Protein AF-A0A3D2RIF0-F1 (afdb_monomer_lite)

Sequence (268 aa):
MIFGVGLLAALGLLPTQASAQQAIQGFSIASPFNSENRTRRLLNTFALDALLTYDYEESDSSAAVWKTSAIPDLRDKRYLIKKDSLGGYRTLELAYTVTSGGAYQIYVHGRAINGPTITANPDLTSFKSRSEYTANQEKNSSATPDLDYQIYRLSYLQADRALALLKTIGYTTVEYSMSAGETANDRIYSTFMSGQWKLPVVIKLIDATKSSLMDPPPTGGFQQARQATDLGGTFLHQQTSGEPQQRLMIAYDRNAPEPMQDLLNLLR

pLDDT: mean 78.64, std 19.58, range [32.91, 97.19]

Radius of gyration: 34.36 Å; chains: 1; bounding box: 98×74×98 Å

Foldseek 3Di:
DDDDDDDDDDPDPDPPPPPPPPQDQKDKDWALDLFPLVVVVLLVVLVCCCCPVVVKDWDDPPPDPDPCVPPDQWADWTWIWDQDPLRKIKIKIWTWGQDPVSTIMIMIGMWIGDPPDIHRDPCRVVSVVVSNVSSVCVNPDPDDFPKDKDKDWQDPDAPVNVQVVCLVVPAKEKDWDWDDDPDPPDIDTDIDIHDDPDPFYKYWDDFDDPPDPPPPDDDDDDDDDDDDDPDDDDPPPVVPPDPGGGMIMTMGGPSGCVVVVVVVVVSD

Structure (mmCIF, N/CA/C/O backbone):
data_AF-A0A3D2RIF0-F1
#
_entry.id   AF-A0A3D2RIF0-F1
#
loop_
_atom_site.group_PDB
_atom_site.id
_atom_site.type_symbol
_atom_site.label_atom_id
_atom_site.label_alt_id
_atom_site.label_comp_id
_atom_site.label_asym_id
_atom_site.label_entity_id
_atom_site.label_seq_id
_atom_site.pdbx_PDB_ins_code
_atom_site.Cartn_x
_atom_site.Cartn_y
_atom_site.Cartn_z
_atom_site.occupancy
_atom_site.B_iso_or_equiv
_atom_site.auth_seq_id
_atom_site.auth_comp_id
_atom_site.auth_asym_id
_atom_site.auth_atom_id
_atom_site.pdbx_PDB_model_num
ATOM 1 N N . MET A 1 1 ? 47.838 54.726 -45.729 1.00 39.69 1 MET A N 1
ATOM 2 C CA . MET A 1 1 ? 48.168 53.290 -45.823 1.00 39.69 1 MET A CA 1
ATOM 3 C C . MET A 1 1 ? 47.954 52.669 -44.454 1.00 39.69 1 MET A C 1
ATOM 5 O O . MET A 1 1 ? 48.653 53.054 -43.536 1.00 39.69 1 MET A O 1
ATOM 9 N N . ILE A 1 2 ? 46.939 51.806 -44.370 1.00 38.50 2 ILE A N 1
ATOM 10 C CA . ILE A 1 2 ? 46.824 50.555 -43.592 1.00 38.50 2 ILE A CA 1
ATOM 11 C C . ILE A 1 2 ? 47.083 50.583 -42.063 1.00 38.50 2 ILE A C 1
ATOM 13 O O . ILE A 1 2 ? 48.133 50.971 -41.572 1.00 38.50 2 ILE A O 1
ATOM 17 N N . PHE A 1 3 ? 46.050 50.101 -41.361 1.00 35.56 3 PHE A N 1
ATOM 18 C CA . PHE A 1 3 ? 45.811 49.911 -39.924 1.00 35.56 3 PHE A CA 1
ATOM 19 C C . PHE A 1 3 ? 46.803 48.992 -39.183 1.00 35.56 3 PHE A C 1
ATOM 21 O O . PHE A 1 3 ? 47.394 48.102 -39.787 1.00 35.56 3 PHE A O 1
ATOM 28 N N . GLY A 1 4 ? 46.841 49.099 -37.845 1.00 32.91 4 GLY A N 1
ATOM 29 C CA . GLY A 1 4 ? 47.405 48.054 -36.979 1.00 32.91 4 GLY A CA 1
ATOM 30 C C . GLY A 1 4 ? 47.256 48.304 -35.475 1.00 32.91 4 GLY A C 1
ATOM 31 O O . GLY A 1 4 ? 48.236 48.587 -34.798 1.00 32.91 4 GLY A O 1
ATOM 32 N N . VAL A 1 5 ? 46.028 48.208 -34.957 1.00 40.00 5 VAL A N 1
ATOM 33 C CA . VAL A 1 5 ? 45.698 48.202 -33.519 1.00 40.00 5 VAL A CA 1
ATOM 34 C C . VAL A 1 5 ? 46.171 46.880 -32.904 1.00 40.00 5 VAL A C 1
ATOM 36 O O . VAL A 1 5 ? 45.704 45.815 -33.300 1.00 40.00 5 VAL A O 1
ATOM 39 N N . GLY A 1 6 ? 47.083 46.938 -31.933 1.00 36.69 6 GLY A N 1
ATOM 40 C CA . GLY A 1 6 ? 47.472 45.786 -31.120 1.00 36.69 6 GLY A CA 1
ATOM 41 C C . GLY A 1 6 ? 46.476 45.571 -29.984 1.00 36.69 6 GLY A C 1
ATOM 42 O O . GLY A 1 6 ? 46.551 46.251 -28.965 1.00 36.69 6 GLY A O 1
ATOM 43 N N . LEU A 1 7 ? 45.547 44.630 -30.157 1.00 39.44 7 LEU A N 1
ATOM 44 C CA . LEU A 1 7 ? 44.684 44.133 -29.086 1.00 39.44 7 LEU A CA 1
ATOM 45 C C . LEU A 1 7 ? 45.155 42.722 -28.707 1.00 39.44 7 LEU A C 1
ATOM 47 O O . LEU A 1 7 ? 45.017 41.784 -29.492 1.00 39.44 7 LEU A O 1
ATOM 51 N N . LEU A 1 8 ? 45.730 42.576 -27.509 1.00 37.75 8 LEU A N 1
ATOM 52 C CA . LEU A 1 8 ? 45.972 41.272 -26.891 1.00 37.75 8 LEU A CA 1
ATOM 53 C C . LEU A 1 8 ? 44.620 40.588 -26.635 1.00 37.75 8 LEU A C 1
ATOM 55 O O . LEU A 1 8 ? 43.865 41.009 -25.761 1.00 37.75 8 LEU A O 1
ATOM 59 N N . ALA A 1 9 ? 44.327 39.519 -27.372 1.00 39.94 9 ALA A N 1
ATOM 60 C CA . ALA A 1 9 ? 43.237 38.610 -27.046 1.00 39.94 9 ALA A CA 1
ATOM 61 C C . ALA A 1 9 ? 43.725 37.602 -25.994 1.00 39.94 9 ALA A C 1
ATOM 63 O O . ALA A 1 9 ? 44.509 36.700 -26.288 1.00 39.94 9 ALA A O 1
ATOM 64 N N . ALA A 1 10 ? 43.266 37.768 -24.753 1.00 40.66 10 ALA A N 1
ATOM 65 C CA . ALA A 1 10 ? 43.375 36.746 -23.722 1.00 40.66 10 ALA A CA 1
ATOM 66 C C . ALA A 1 10 ? 42.466 35.563 -24.092 1.00 40.66 10 ALA A C 1
ATOM 68 O O . ALA A 1 10 ? 41.239 35.674 -24.088 1.00 40.66 10 ALA A O 1
ATOM 69 N N . LEU A 1 11 ? 43.082 34.429 -24.426 1.00 38.19 11 LEU A N 1
ATOM 70 C CA . LEU A 1 11 ? 42.414 33.148 -24.629 1.00 38.19 11 LEU A CA 1
ATOM 71 C C . LEU A 1 11 ? 41.954 32.612 -23.261 1.00 38.19 11 LEU A C 1
ATOM 73 O O . LEU A 1 11 ? 42.680 31.902 -22.568 1.00 38.19 11 LEU A O 1
ATOM 77 N N . GLY A 1 12 ? 40.749 32.989 -22.840 1.00 37.12 12 GLY A N 1
ATOM 78 C CA . GLY A 1 12 ? 40.077 32.348 -21.716 1.00 37.12 12 GLY A CA 1
ATOM 79 C C . GLY A 1 12 ? 39.571 30.971 -22.137 1.00 37.12 12 GLY A C 1
ATOM 80 O O . GLY A 1 12 ? 38.504 30.868 -22.737 1.00 37.12 12 GLY A O 1
ATOM 81 N N . LEU A 1 13 ? 40.318 29.908 -21.823 1.00 42.38 13 LEU A N 1
ATOM 82 C CA . LEU A 1 13 ? 39.745 28.564 -21.754 1.00 42.38 13 LEU A CA 1
ATOM 83 C C . LEU A 1 13 ? 38.724 28.549 -20.609 1.00 42.38 13 LEU A C 1
ATOM 85 O O . LEU A 1 13 ? 39.091 28.489 -19.438 1.00 42.38 13 LEU A O 1
ATOM 89 N N . LEU A 1 14 ? 37.439 28.597 -20.949 1.00 41.31 14 LEU A N 1
ATOM 90 C CA . LEU A 1 14 ? 36.371 28.181 -20.047 1.00 41.31 14 LEU A CA 1
ATOM 91 C C . LEU A 1 14 ? 36.400 26.648 -19.966 1.00 41.31 14 LEU A C 1
ATOM 93 O O . LEU A 1 14 ? 36.204 25.994 -20.993 1.00 41.31 14 LEU A O 1
ATOM 97 N N . PRO A 1 15 ? 36.609 26.035 -18.790 1.00 41.47 15 PRO A N 1
ATOM 98 C CA . PRO A 1 15 ? 36.312 24.626 -18.637 1.00 41.47 15 PRO A CA 1
ATOM 99 C C . PRO A 1 15 ? 34.788 24.479 -18.608 1.00 41.47 15 PRO A C 1
ATOM 101 O O . PRO A 1 15 ? 34.141 24.758 -17.601 1.00 41.47 15 PRO A O 1
ATOM 104 N N . THR A 1 16 ? 34.189 24.019 -19.708 1.00 40.97 16 THR A N 1
ATOM 105 C CA . THR A 1 16 ? 32.853 23.415 -19.668 1.00 40.97 16 THR A CA 1
ATOM 106 C C . THR A 1 16 ? 32.959 22.094 -18.916 1.00 40.97 16 THR A C 1
ATOM 108 O O . THR A 1 16 ? 33.038 21.022 -19.512 1.00 40.97 16 THR A O 1
ATOM 111 N N . GLN A 1 17 ? 32.980 22.159 -17.585 1.00 41.56 17 GLN A N 1
ATOM 112 C CA . GLN A 1 17 ? 32.623 21.022 -16.749 1.00 41.56 17 GLN A CA 1
ATOM 113 C C . GLN A 1 17 ? 31.105 20.861 -16.825 1.00 41.56 17 GLN A C 1
ATOM 115 O O . GLN A 1 17 ? 30.368 21.222 -15.913 1.00 41.56 17 GLN A O 1
ATOM 120 N N . ALA A 1 18 ? 30.626 20.322 -17.947 1.00 37.44 18 ALA A N 1
ATOM 121 C CA . ALA A 1 18 ? 29.384 19.577 -17.911 1.00 37.44 18 ALA A CA 1
ATOM 122 C C . ALA A 1 18 ? 29.674 18.367 -17.019 1.00 37.44 18 ALA A C 1
ATOM 124 O O . ALA A 1 18 ? 30.379 17.443 -17.427 1.00 37.44 18 ALA A O 1
ATOM 125 N N . SER A 1 19 ? 29.221 18.409 -15.767 1.00 38.66 19 SER A N 1
ATOM 126 C CA . SER A 1 19 ? 29.197 17.228 -14.915 1.00 38.66 19 SER A CA 1
ATOM 127 C C . SER A 1 19 ? 28.434 16.152 -15.675 1.00 38.66 19 SER A C 1
ATOM 129 O O . SER A 1 19 ? 27.222 16.263 -15.850 1.00 38.66 19 SER A O 1
ATOM 131 N N . ALA A 1 20 ? 29.149 15.146 -16.181 1.00 42.22 20 ALA A N 1
ATOM 132 C CA . ALA A 1 20 ? 28.539 13.959 -16.748 1.00 42.22 20 ALA A CA 1
ATOM 133 C C . ALA A 1 20 ? 27.724 13.315 -15.626 1.00 42.22 20 ALA A C 1
ATOM 135 O O . ALA A 1 20 ? 28.274 12.660 -14.739 1.00 42.22 20 ALA A O 1
ATOM 136 N N . GLN A 1 21 ? 26.420 13.584 -15.614 1.00 49.97 21 GLN A N 1
ATOM 137 C CA . GLN A 1 21 ? 25.480 12.947 -14.711 1.00 49.97 21 GLN A CA 1
ATOM 138 C C . GLN A 1 21 ? 25.620 11.445 -14.965 1.00 49.97 21 GLN A C 1
ATOM 140 O O . GLN A 1 21 ? 25.280 10.970 -16.050 1.00 49.97 21 GLN A O 1
ATOM 145 N N . GLN A 1 22 ? 26.220 10.712 -14.022 1.00 54.84 22 GLN A N 1
ATOM 146 C CA . GLN A 1 22 ? 26.393 9.270 -14.163 1.00 54.84 22 GLN A CA 1
ATOM 147 C C . GLN A 1 22 ? 25.026 8.660 -14.441 1.00 54.84 22 GLN A C 1
ATOM 149 O O . GLN A 1 22 ? 24.084 8.845 -13.668 1.00 54.84 22 GLN A O 1
ATOM 154 N N . ALA A 1 23 ? 24.918 7.973 -15.575 1.00 66.94 23 ALA A N 1
ATOM 155 C CA . ALA A 1 23 ? 23.680 7.348 -15.981 1.00 66.94 23 ALA A CA 1
ATOM 156 C C . ALA A 1 23 ? 23.321 6.272 -14.948 1.00 66.94 23 ALA A C 1
ATOM 158 O O . ALA A 1 23 ? 23.988 5.240 -14.838 1.00 66.94 23 ALA A O 1
ATOM 159 N N . ILE A 1 24 ? 22.303 6.554 -14.139 1.00 75.81 24 ILE A N 1
ATOM 160 C CA . ILE A 1 24 ? 21.808 5.628 -13.127 1.00 75.81 24 ILE A CA 1
ATOM 161 C C . ILE A 1 24 ? 21.167 4.426 -13.829 1.00 75.81 24 ILE A C 1
ATOM 163 O O . ILE A 1 24 ? 20.403 4.588 -14.772 1.00 75.81 24 ILE A O 1
ATOM 167 N N . GLN A 1 25 ? 21.494 3.210 -13.388 1.00 86.94 25 GLN A N 1
ATOM 168 C CA . GLN A 1 25 ? 20.828 1.983 -13.863 1.00 86.94 25 GLN A CA 1
ATOM 169 C C . GLN A 1 25 ? 19.634 1.603 -12.979 1.00 86.94 25 GLN A C 1
ATOM 171 O O . GLN A 1 25 ? 18.841 0.736 -13.328 1.00 86.94 25 GLN A O 1
ATOM 176 N N . GLY A 1 26 ? 19.488 2.262 -11.832 1.00 91.94 26 GLY A N 1
ATOM 177 C CA . GLY A 1 26 ? 18.377 2.077 -10.917 1.00 91.94 26 GLY A CA 1
ATOM 178 C C . GLY A 1 26 ? 18.321 3.182 -9.873 1.00 91.94 26 GLY A C 1
ATOM 179 O O . GLY A 1 26 ? 19.271 3.949 -9.702 1.00 91.94 26 GLY A O 1
ATOM 180 N N . PHE A 1 27 ? 17.199 3.256 -9.174 1.00 95.25 27 PHE A N 1
ATOM 181 C CA . PHE A 1 27 ? 16.985 4.131 -8.030 1.00 95.25 27 PHE A CA 1
ATOM 182 C C . PHE A 1 27 ? 16.073 3.437 -7.018 1.00 95.25 27 PHE A C 1
ATOM 184 O O . PHE A 1 27 ? 15.507 2.376 -7.285 1.00 95.25 27 PHE A O 1
ATOM 191 N N . SER A 1 28 ? 15.937 4.032 -5.839 1.00 95.00 28 SER A N 1
ATOM 192 C CA . SER A 1 28 ? 15.013 3.546 -4.827 1.00 95.00 28 SER A CA 1
ATOM 193 C C . SER A 1 28 ? 14.230 4.698 -4.205 1.00 95.00 28 SER A C 1
ATOM 195 O O . SER A 1 28 ? 14.713 5.828 -4.144 1.00 95.00 28 SER A O 1
ATOM 197 N N . ILE A 1 29 ? 13.005 4.406 -3.779 1.00 95.69 29 ILE A N 1
ATOM 198 C CA . ILE A 1 29 ? 12.071 5.352 -3.168 1.00 95.69 29 ILE A CA 1
ATOM 199 C C . ILE A 1 29 ? 11.540 4.730 -1.881 1.00 95.69 29 ILE A C 1
ATOM 201 O O . ILE A 1 29 ? 11.083 3.586 -1.878 1.00 95.69 29 ILE A O 1
ATOM 205 N N . ALA A 1 30 ? 11.588 5.486 -0.786 1.00 95.38 30 ALA A N 1
ATOM 206 C CA . ALA A 1 30 ? 10.961 5.072 0.460 1.00 95.38 30 ALA A CA 1
ATOM 207 C C . ALA A 1 30 ? 9.437 5.154 0.318 1.00 95.38 30 ALA A C 1
ATOM 209 O O . ALA A 1 30 ? 8.900 6.191 -0.078 1.00 95.38 30 ALA A O 1
ATOM 210 N N . SER A 1 31 ? 8.737 4.071 0.651 1.00 94.50 31 SER A N 1
ATOM 211 C CA . SER A 1 31 ? 7.278 4.087 0.736 1.00 94.50 31 SER A CA 1
ATOM 212 C C . SER A 1 31 ? 6.853 5.051 1.848 1.00 94.50 31 SER A C 1
ATOM 214 O O . SER A 1 31 ? 7.352 4.930 2.969 1.00 94.50 31 SER A O 1
ATOM 216 N N . PRO A 1 32 ? 5.901 5.968 1.601 1.00 91.69 32 PRO A N 1
ATOM 217 C CA . PRO A 1 32 ? 5.338 6.804 2.659 1.00 91.69 32 PRO A CA 1
ATOM 218 C C . PRO A 1 32 ? 4.430 6.008 3.610 1.00 91.69 32 PRO A C 1
ATOM 220 O O . PRO A 1 32 ? 4.024 6.517 4.653 1.00 91.69 32 PRO A O 1
ATOM 223 N N . PHE A 1 33 ? 4.103 4.763 3.257 1.00 89.19 33 PHE A N 1
ATOM 224 C CA . PHE A 1 33 ? 3.208 3.894 4.006 1.00 89.19 33 PHE A CA 1
ATOM 225 C C . PHE A 1 33 ? 3.966 2.813 4.774 1.00 89.19 33 PHE A C 1
ATOM 227 O O . PHE A 1 33 ? 4.897 2.206 4.244 1.00 89.19 33 PHE A O 1
ATOM 234 N N . ASN A 1 34 ? 3.464 2.508 5.973 1.00 85.19 34 ASN A N 1
ATOM 235 C CA . ASN A 1 34 ? 3.873 1.370 6.805 1.00 85.19 34 ASN A CA 1
ATOM 236 C C . ASN A 1 34 ? 2.952 0.143 6.615 1.00 85.19 34 ASN A C 1
ATOM 238 O O . ASN A 1 34 ? 2.829 -0.681 7.513 1.00 85.19 34 ASN A O 1
ATOM 242 N N . SER A 1 35 ? 2.268 0.039 5.472 1.00 88.56 35 SER A N 1
ATOM 243 C CA . SER A 1 35 ? 1.352 -1.062 5.137 1.00 88.56 35 SER A CA 1
ATOM 244 C C . SER A 1 35 ? 1.767 -1.675 3.808 1.00 88.56 35 SER A C 1
ATOM 246 O O . SER A 1 35 ? 1.898 -0.954 2.814 1.00 88.56 35 SER A O 1
ATOM 248 N N . GLU A 1 36 ? 1.933 -2.999 3.785 1.00 91.00 36 GLU A N 1
ATOM 249 C CA . GLU A 1 36 ? 2.329 -3.738 2.586 1.00 91.00 36 GLU A CA 1
ATOM 250 C C . GLU A 1 36 ? 1.309 -3.552 1.460 1.00 91.00 36 GLU A C 1
ATOM 252 O O . GLU A 1 36 ? 1.686 -3.280 0.321 1.00 91.00 36 GLU A O 1
ATOM 257 N N . ASN A 1 37 ? 0.012 -3.608 1.779 1.00 90.94 37 ASN A N 1
ATOM 258 C CA . ASN A 1 37 ? -1.048 -3.400 0.795 1.00 90.94 37 ASN A CA 1
ATOM 259 C C . ASN A 1 37 ? -0.977 -2.016 0.137 1.00 90.94 37 ASN A C 1
ATOM 261 O O . ASN A 1 37 ? -1.137 -1.895 -1.081 1.00 90.94 37 ASN A O 1
ATOM 265 N N . ARG A 1 38 ? -0.702 -0.965 0.915 1.00 91.06 38 ARG A N 1
ATOM 266 C CA . ARG A 1 38 ? -0.559 0.392 0.368 1.00 91.06 38 ARG A CA 1
ATOM 267 C C . ARG A 1 38 ? 0.719 0.555 -0.442 1.00 91.06 38 ARG A C 1
ATOM 269 O O . ARG A 1 38 ? 0.676 1.161 -1.509 1.00 91.06 38 ARG A O 1
ATOM 276 N N . THR A 1 39 ? 1.829 -0.028 0.005 1.00 94.25 39 THR A N 1
ATOM 277 C CA . THR A 1 39 ? 3.077 -0.053 -0.770 1.00 94.25 39 THR A CA 1
ATOM 278 C C . THR A 1 39 ? 2.893 -0.778 -2.101 1.00 94.25 39 THR A C 1
ATOM 280 O O . THR A 1 39 ? 3.322 -0.264 -3.130 1.00 94.25 39 THR A O 1
ATOM 283 N N . ARG A 1 40 ? 2.198 -1.921 -2.116 1.00 95.00 40 ARG A N 1
ATOM 284 C CA . ARG A 1 40 ? 1.847 -2.638 -3.349 1.00 95.00 40 ARG A CA 1
ATOM 285 C C . ARG A 1 40 ? 0.997 -1.781 -4.284 1.00 95.00 40 ARG A C 1
ATOM 287 O O . ARG A 1 40 ? 1.250 -1.745 -5.483 1.00 95.00 40 ARG A O 1
ATOM 294 N N . ARG A 1 41 ? 0.003 -1.058 -3.759 1.00 93.44 41 ARG A N 1
ATOM 295 C CA . ARG A 1 41 ? -0.799 -0.127 -4.571 1.00 93.44 41 ARG A CA 1
ATOM 296 C C . ARG A 1 41 ? 0.057 0.995 -5.158 1.00 93.44 41 ARG A C 1
ATOM 298 O O . ARG A 1 41 ? -0.084 1.280 -6.339 1.00 93.44 41 ARG A O 1
ATOM 305 N N . LEU A 1 42 ? 0.980 1.566 -4.382 1.00 95.25 42 LEU A N 1
ATOM 306 C CA . LEU A 1 42 ? 1.924 2.570 -4.880 1.00 95.25 42 LEU A CA 1
ATOM 307 C C . LEU A 1 42 ? 2.838 2.005 -5.981 1.00 95.25 42 LEU A C 1
ATOM 309 O O . LEU A 1 42 ? 3.025 2.651 -7.009 1.00 95.25 42 LEU A O 1
ATOM 313 N N . LEU A 1 43 ? 3.351 0.783 -5.806 1.00 96.75 43 LEU A N 1
ATOM 314 C CA . LEU A 1 43 ? 4.112 0.076 -6.839 1.00 96.75 43 LEU A CA 1
ATOM 315 C C . LEU A 1 43 ? 3.284 -0.098 -8.122 1.00 96.75 43 LEU A C 1
ATOM 317 O O . LEU A 1 43 ? 3.786 0.147 -9.217 1.00 96.75 43 LEU A O 1
ATOM 321 N N . ASN A 1 44 ? 2.007 -0.470 -7.989 1.00 96.00 44 ASN A N 1
ATOM 322 C CA . ASN A 1 44 ? 1.090 -0.578 -9.122 1.00 96.00 44 ASN A CA 1
ATOM 323 C C . ASN A 1 44 ? 0.874 0.772 -9.808 1.00 96.00 44 ASN A C 1
ATOM 325 O O . ASN A 1 44 ? 0.841 0.813 -11.031 1.00 96.00 44 ASN A O 1
ATOM 329 N N . THR A 1 45 ? 0.779 1.873 -9.060 1.00 96.00 45 THR A N 1
ATOM 330 C CA . THR A 1 45 ? 0.711 3.222 -9.638 1.00 96.00 45 THR A CA 1
ATOM 331 C C . THR A 1 45 ? 1.963 3.541 -10.455 1.00 96.00 45 THR A C 1
ATOM 333 O O . THR A 1 45 ? 1.847 4.068 -11.557 1.00 96.00 45 THR A O 1
ATOM 336 N N . PHE A 1 46 ? 3.155 3.174 -9.975 1.00 97.19 46 PHE A N 1
ATOM 337 C CA . PHE A 1 46 ? 4.397 3.353 -10.739 1.00 97.19 46 PHE A CA 1
ATOM 338 C C . PHE A 1 46 ? 4.425 2.492 -12.007 1.00 97.19 46 PHE A C 1
ATOM 340 O O . PHE A 1 46 ? 4.826 2.970 -13.066 1.00 97.19 46 PHE A O 1
ATOM 347 N N . ALA A 1 47 ? 3.968 1.240 -11.928 1.00 96.81 47 ALA A N 1
ATOM 348 C CA . ALA A 1 47 ? 3.850 0.377 -13.101 1.00 96.81 47 ALA A CA 1
ATOM 349 C C . ALA A 1 47 ? 2.844 0.946 -14.116 1.00 96.81 47 ALA A C 1
ATOM 351 O O . ALA A 1 47 ? 3.150 1.026 -15.301 1.00 96.81 47 ALA A O 1
ATOM 352 N N . LEU A 1 48 ? 1.679 1.412 -13.656 1.00 96.75 48 LEU A N 1
ATOM 353 C CA . LEU A 1 48 ? 0.677 2.069 -14.497 1.00 96.75 48 LEU A CA 1
ATOM 354 C C . LEU A 1 48 ? 1.212 3.339 -15.147 1.00 96.75 48 LEU A C 1
ATOM 356 O O . LEU A 1 48 ? 0.867 3.611 -16.287 1.00 96.75 48 LEU A O 1
ATOM 360 N N . ASP A 1 49 ? 2.060 4.102 -14.465 1.00 96.06 49 ASP A N 1
ATOM 361 C CA . ASP A 1 49 ? 2.698 5.269 -15.060 1.00 96.06 49 ASP A CA 1
ATOM 362 C C . ASP A 1 49 ? 3.708 4.878 -16.149 1.00 96.06 49 ASP A C 1
ATOM 364 O O . ASP A 1 49 ? 3.742 5.502 -17.207 1.00 96.06 49 ASP A O 1
ATOM 368 N N . ALA A 1 50 ? 4.474 3.803 -15.950 1.00 96.62 50 ALA A N 1
ATOM 369 C CA . ALA A 1 50 ? 5.363 3.272 -16.982 1.00 96.62 50 ALA A CA 1
ATOM 370 C C . ALA A 1 50 ? 4.587 2.780 -18.219 1.00 96.62 50 ALA A C 1
ATOM 372 O O . ALA A 1 50 ? 4.962 3.099 -19.346 1.00 96.62 50 ALA A O 1
ATOM 373 N N . LEU A 1 51 ? 3.482 2.056 -18.022 1.00 96.56 51 LEU A N 1
ATOM 374 C CA . LEU A 1 51 ? 2.596 1.616 -19.108 1.00 96.56 51 LEU A CA 1
ATOM 375 C C . LEU A 1 51 ? 1.936 2.827 -19.802 1.00 96.56 51 LEU A C 1
ATOM 377 O O . LEU A 1 51 ? 2.021 2.998 -21.012 1.00 96.56 51 LEU A O 1
ATOM 381 N N . LEU A 1 52 ? 1.318 3.679 -18.983 1.00 96.25 52 LEU A N 1
ATOM 382 C CA . LEU A 1 52 ? 0.534 4.886 -19.269 1.00 96.25 52 LEU A CA 1
ATOM 383 C C . LEU A 1 52 ? 1.264 5.959 -20.074 1.00 96.25 52 LEU A C 1
ATOM 385 O O . LEU A 1 52 ? 0.839 6.428 -21.128 1.00 96.25 52 LEU A O 1
ATOM 389 N N . THR A 1 53 ? 2.348 6.416 -19.466 1.00 95.50 53 THR A N 1
ATOM 390 C CA . THR A 1 53 ? 3.050 7.644 -19.835 1.00 95.50 53 THR A CA 1
ATOM 391 C C . THR A 1 53 ? 4.261 7.339 -20.700 1.00 95.50 53 THR A C 1
ATOM 393 O O . THR A 1 53 ? 4.633 8.145 -21.552 1.00 95.50 53 THR A O 1
ATOM 396 N N . TYR A 1 54 ? 4.889 6.185 -20.473 1.00 94.56 54 TYR A N 1
ATOM 397 C CA . TYR A 1 54 ? 6.137 5.816 -21.125 1.00 94.56 54 TYR A CA 1
ATOM 398 C C . TYR A 1 54 ? 5.979 4.733 -22.187 1.00 94.56 54 TYR A C 1
ATOM 400 O O . TYR A 1 54 ? 6.975 4.437 -22.847 1.00 94.56 54 TYR A O 1
ATOM 408 N N . ASP A 1 55 ? 4.770 4.206 -22.407 1.00 95.06 55 ASP A N 1
ATOM 409 C CA . ASP A 1 55 ? 4.477 3.221 -23.456 1.00 95.06 55 ASP A CA 1
ATOM 410 C C . ASP A 1 55 ? 5.303 1.931 -23.287 1.00 95.06 55 ASP A C 1
ATOM 412 O O . ASP A 1 55 ? 5.947 1.433 -24.210 1.00 95.06 55 ASP A O 1
ATOM 416 N N . TYR A 1 56 ? 5.376 1.447 -22.046 1.00 96.62 56 TYR A N 1
ATOM 417 C CA . TYR A 1 56 ? 5.884 0.110 -21.743 1.00 96.62 56 TYR A CA 1
ATOM 418 C C . TYR A 1 56 ? 4.751 -0.916 -21.840 1.00 96.62 56 TYR A C 1
ATOM 420 O O . TYR A 1 56 ? 3.577 -0.593 -21.681 1.00 96.62 56 TYR A O 1
ATOM 428 N N . GLU A 1 57 ? 5.123 -2.177 -22.023 1.00 96.25 57 GLU A N 1
ATOM 429 C CA . GLU A 1 57 ? 4.240 -3.337 -21.960 1.00 96.25 57 GLU A CA 1
ATOM 430 C C . GLU A 1 57 ? 4.638 -4.223 -20.776 1.00 96.25 57 GLU A C 1
ATOM 432 O O . GLU A 1 57 ? 5.821 -4.353 -20.444 1.00 96.25 57 GLU A O 1
ATOM 437 N N . GLU A 1 58 ? 3.652 -4.848 -20.133 1.00 94.94 58 GLU A N 1
ATOM 438 C CA . GLU A 1 58 ? 3.903 -5.822 -19.072 1.00 94.94 58 GLU A CA 1
ATOM 439 C C . GLU A 1 58 ? 4.467 -7.120 -19.652 1.00 94.94 58 GLU A C 1
ATOM 441 O O . GLU A 1 58 ? 4.070 -7.581 -20.722 1.00 94.94 58 GLU A O 1
ATOM 446 N N . SER A 1 59 ? 5.438 -7.693 -18.948 1.00 93.25 59 SER A N 1
ATOM 447 C CA . SER A 1 59 ? 6.203 -8.840 -19.409 1.00 93.25 59 SER A CA 1
ATOM 448 C C . SER A 1 59 ? 6.364 -9.885 -18.310 1.00 93.25 59 SER A C 1
ATOM 450 O O . SER A 1 59 ? 6.048 -9.651 -17.143 1.00 93.25 59 SER A O 1
ATOM 452 N N . ASP A 1 60 ? 6.862 -11.057 -18.688 1.00 88.50 60 ASP A N 1
ATOM 453 C CA . ASP A 1 60 ? 7.129 -12.157 -17.769 1.00 88.50 60 ASP A CA 1
ATOM 454 C C . ASP A 1 60 ? 8.628 -12.295 -17.457 1.00 88.50 60 ASP A C 1
ATOM 456 O O . ASP A 1 60 ? 9.499 -11.653 -18.051 1.00 88.50 60 ASP A O 1
ATOM 460 N N . SER A 1 61 ? 8.947 -13.166 -16.500 1.00 84.81 61 SER A N 1
ATOM 461 C CA . SER A 1 61 ? 10.322 -13.414 -16.062 1.00 84.81 61 SER A CA 1
ATOM 462 C C . SER A 1 61 ? 11.205 -14.111 -17.108 1.00 84.81 61 SER A C 1
ATOM 464 O O . SER A 1 61 ? 12.415 -14.190 -16.902 1.00 84.81 61 SER A O 1
ATOM 466 N N . SER A 1 62 ? 10.636 -14.611 -18.207 1.00 85.12 62 SER A N 1
ATOM 467 C CA . SER A 1 62 ? 11.345 -15.321 -19.278 1.00 85.12 62 SER A CA 1
ATOM 468 C C . SER A 1 62 ? 11.689 -14.431 -20.476 1.00 85.12 62 SER A C 1
ATOM 470 O O . SER A 1 62 ? 12.614 -14.743 -21.224 1.00 85.12 62 SER A O 1
ATOM 472 N N . ALA A 1 63 ? 10.992 -13.304 -20.637 1.00 83.69 63 ALA A N 1
ATOM 473 C CA . ALA A 1 63 ? 11.125 -12.424 -21.795 1.00 83.69 63 ALA A CA 1
ATOM 474 C C . ALA A 1 63 ? 12.460 -11.659 -21.874 1.00 83.69 63 ALA A C 1
ATOM 476 O O . ALA A 1 63 ? 12.852 -11.213 -22.953 1.00 83.69 63 ALA A O 1
ATOM 477 N N . ALA A 1 64 ? 13.168 -11.493 -20.753 1.00 84.75 64 ALA A N 1
ATOM 478 C CA . ALA A 1 64 ? 14.472 -10.839 -20.705 1.00 84.75 64 ALA A CA 1
ATOM 479 C C . ALA A 1 64 ? 15.320 -11.329 -19.521 1.00 84.75 64 ALA A C 1
ATOM 481 O O . ALA A 1 64 ? 14.858 -12.036 -18.626 1.00 84.75 64 ALA A O 1
ATOM 482 N N . VAL A 1 65 ? 16.590 -10.914 -19.492 1.00 85.62 65 VAL A N 1
ATOM 483 C CA . VAL A 1 65 ? 17.462 -11.118 -18.328 1.00 85.62 65 VAL A CA 1
ATOM 484 C C . VAL A 1 65 ? 17.211 -10.008 -17.311 1.00 85.62 65 VAL A C 1
ATOM 486 O O . VAL A 1 65 ? 17.763 -8.910 -17.407 1.00 85.62 65 VAL A O 1
ATOM 489 N N . TRP A 1 66 ? 16.378 -10.316 -16.324 1.00 89.88 66 TRP A N 1
ATOM 490 C CA . TRP A 1 66 ? 15.976 -9.395 -15.263 1.00 89.88 66 TRP A CA 1
ATOM 491 C C . TRP A 1 66 ? 16.981 -9.378 -14.109 1.00 89.88 66 TRP A C 1
ATOM 493 O O . TRP A 1 66 ? 17.351 -10.431 -13.590 1.00 89.88 66 TRP A O 1
ATOM 503 N N . LYS A 1 67 ? 17.415 -8.195 -13.658 1.00 88.62 67 LYS A N 1
ATOM 504 C CA . LYS A 1 67 ? 18.345 -8.073 -12.521 1.00 88.62 67 LYS A CA 1
ATOM 505 C C . LYS A 1 67 ? 17.681 -8.447 -11.194 1.00 88.62 67 LYS A C 1
ATOM 507 O O . LYS A 1 67 ? 18.329 -9.023 -10.322 1.00 88.62 67 LYS A O 1
ATOM 512 N N . THR A 1 68 ? 16.403 -8.119 -11.042 1.00 88.00 68 THR A N 1
ATOM 513 C CA . THR A 1 68 ? 15.616 -8.309 -9.816 1.00 88.00 68 THR A CA 1
ATOM 514 C C . THR A 1 68 ? 15.158 -9.753 -9.610 1.00 88.00 68 THR A C 1
ATOM 516 O O . THR A 1 68 ? 14.865 -10.144 -8.479 1.00 88.00 68 THR A O 1
ATOM 519 N N . SER A 1 69 ? 15.129 -10.585 -10.659 1.00 87.69 69 SER A N 1
ATOM 520 C CA . SER A 1 69 ? 14.703 -11.991 -10.559 1.00 87.69 69 SER A CA 1
ATOM 521 C C . SER A 1 69 ? 15.574 -12.784 -9.580 1.00 87.69 69 SER A C 1
ATOM 523 O O . SER A 1 69 ? 15.035 -13.464 -8.710 1.00 87.69 69 SER A O 1
ATOM 525 N N . ALA A 1 70 ? 16.894 -12.594 -9.632 1.00 84.75 70 ALA A N 1
ATOM 526 C CA . ALA A 1 70 ? 17.872 -13.296 -8.801 1.00 84.75 70 ALA A CA 1
ATOM 527 C C . ALA A 1 70 ? 17.978 -12.780 -7.352 1.00 84.75 70 ALA A C 1
ATOM 529 O O . ALA A 1 70 ? 18.737 -13.339 -6.565 1.00 84.75 70 ALA A O 1
ATOM 530 N N . ILE A 1 71 ? 17.258 -11.712 -6.988 1.00 90.19 71 ILE A N 1
ATOM 531 C CA . ILE A 1 71 ? 17.345 -11.108 -5.652 1.00 90.19 71 ILE A CA 1
ATOM 532 C C . ILE A 1 71 ? 16.223 -11.682 -4.767 1.00 90.19 71 ILE A C 1
ATOM 534 O O . ILE A 1 71 ? 15.049 -11.466 -5.088 1.00 90.19 71 ILE A O 1
ATOM 538 N N . PRO A 1 72 ? 16.539 -12.416 -3.683 1.00 86.94 72 PRO A N 1
ATOM 539 C CA . PRO A 1 72 ? 15.540 -13.144 -2.895 1.00 86.94 72 PRO A CA 1
ATOM 540 C C . PRO A 1 72 ? 14.609 -12.231 -2.083 1.00 86.94 72 PRO A C 1
ATOM 542 O O . PRO A 1 72 ? 13.409 -12.480 -2.046 1.00 86.94 72 PRO A O 1
ATOM 545 N N . ASP A 1 73 ? 15.122 -11.140 -1.508 1.00 90.62 73 ASP A N 1
ATOM 546 C CA . ASP A 1 73 ? 14.359 -10.284 -0.578 1.00 90.62 73 ASP A CA 1
ATOM 547 C C . ASP A 1 73 ? 13.432 -9.266 -1.265 1.00 90.62 73 ASP A C 1
ATOM 549 O O . ASP A 1 73 ? 12.748 -8.476 -0.604 1.00 90.62 73 ASP A O 1
ATOM 553 N N . LEU A 1 74 ? 13.416 -9.257 -2.600 1.00 93.88 74 LEU A N 1
ATOM 554 C CA . LEU A 1 74 ? 12.517 -8.420 -3.384 1.00 93.88 74 LEU A CA 1
ATOM 555 C C . LEU A 1 74 ? 11.159 -9.104 -3.540 1.00 93.88 74 LEU A C 1
ATOM 557 O O . LEU A 1 74 ? 11.055 -10.222 -4.046 1.00 93.88 74 LEU A O 1
ATOM 561 N N . ARG A 1 75 ? 10.116 -8.381 -3.150 1.00 94.75 75 ARG A N 1
ATOM 562 C CA . ARG A 1 75 ? 8.713 -8.772 -3.237 1.00 94.75 75 ARG A CA 1
ATOM 563 C C . ARG A 1 75 ? 8.047 -8.077 -4.420 1.00 94.75 75 ARG A C 1
ATOM 565 O O . ARG A 1 75 ? 8.450 -6.980 -4.805 1.00 94.75 75 ARG A O 1
ATOM 572 N N . ASP A 1 76 ? 7.016 -8.731 -4.952 1.00 93.88 76 ASP A N 1
ATOM 573 C CA . ASP A 1 76 ? 6.119 -8.190 -5.983 1.00 93.88 76 ASP A CA 1
ATOM 574 C C . ASP A 1 76 ? 6.863 -7.647 -7.213 1.00 93.88 76 ASP A C 1
ATOM 576 O O . ASP A 1 76 ? 6.786 -6.474 -7.574 1.00 93.88 76 ASP A O 1
ATOM 580 N N . LYS A 1 77 ? 7.682 -8.515 -7.814 1.00 94.69 77 LYS A N 1
ATOM 581 C CA . LYS A 1 77 ? 8.525 -8.168 -8.959 1.00 94.69 77 LYS A CA 1
ATOM 582 C C . LYS A 1 77 ? 7.644 -7.936 -10.188 1.00 94.69 77 LYS A C 1
ATOM 584 O O . LYS A 1 77 ? 6.945 -8.847 -10.626 1.00 94.69 77 LYS A O 1
ATOM 589 N N . ARG A 1 78 ? 7.715 -6.734 -10.753 1.00 95.62 78 ARG A N 1
ATOM 590 C CA . ARG A 1 78 ? 7.041 -6.321 -11.988 1.00 95.62 78 ARG A CA 1
ATOM 591 C C . ARG A 1 78 ? 8.078 -6.134 -13.085 1.00 95.62 78 ARG A C 1
ATOM 593 O O . ARG A 1 78 ? 9.096 -5.472 -12.871 1.00 95.62 78 ARG A O 1
ATOM 600 N N . TYR A 1 79 ? 7.798 -6.697 -14.252 1.00 96.38 79 TYR A N 1
ATOM 601 C CA . TYR A 1 79 ? 8.682 -6.680 -15.410 1.00 96.38 79 TYR A CA 1
ATOM 602 C C . TYR A 1 79 ? 8.007 -5.942 -16.559 1.00 96.38 79 TYR A C 1
ATOM 604 O O . TYR A 1 79 ? 6.888 -6.275 -16.939 1.00 96.38 79 TYR A O 1
ATOM 612 N N . LEU A 1 80 ? 8.679 -4.930 -17.101 1.00 96.75 80 LEU A N 1
ATOM 613 C CA . LEU A 1 80 ? 8.147 -4.072 -18.153 1.00 96.75 80 LEU A CA 1
ATOM 614 C C . LEU A 1 80 ? 9.159 -3.954 -19.288 1.00 96.75 80 LEU A C 1
ATOM 616 O O . LEU A 1 80 ? 10.355 -3.756 -19.046 1.00 96.75 80 LEU A O 1
ATOM 620 N N . ILE A 1 81 ? 8.680 -4.049 -20.527 1.00 95.94 81 ILE A N 1
ATOM 621 C CA . ILE A 1 81 ? 9.499 -3.928 -21.736 1.00 95.94 81 ILE A CA 1
ATOM 622 C C . ILE A 1 81 ? 8.899 -2.878 -22.658 1.00 95.94 81 ILE A C 1
ATOM 624 O O . ILE A 1 81 ? 7.700 -2.859 -22.895 1.00 95.94 81 ILE A O 1
ATOM 628 N N . LYS A 1 82 ? 9.756 -2.044 -23.236 1.00 95.00 82 LYS A N 1
ATOM 629 C CA . LYS A 1 82 ? 9.412 -1.165 -24.348 1.00 95.00 82 LYS A CA 1
ATOM 630 C C . LYS A 1 82 ? 10.287 -1.503 -25.541 1.00 95.00 82 LYS A C 1
ATOM 632 O O . LYS A 1 82 ? 11.512 -1.445 -25.441 1.00 95.00 82 LYS A O 1
ATOM 637 N N . LYS A 1 83 ? 9.681 -1.853 -26.672 1.00 92.12 83 LYS A N 1
ATOM 638 C CA . LYS A 1 83 ? 10.422 -2.099 -27.916 1.00 92.12 83 LYS A CA 1
ATOM 639 C C . LYS A 1 83 ? 10.824 -0.765 -28.537 1.00 92.12 83 LYS A C 1
ATOM 641 O O . LYS A 1 83 ? 10.017 0.157 -28.607 1.00 92.12 83 LYS A O 1
ATOM 646 N N . ASP A 1 84 ? 12.074 -0.656 -28.967 1.00 86.75 84 ASP A N 1
ATOM 647 C CA . ASP A 1 84 ? 12.549 0.500 -29.718 1.00 86.75 84 ASP A CA 1
ATOM 648 C C . ASP A 1 84 ? 12.325 0.273 -31.220 1.00 86.75 84 ASP A C 1
ATOM 650 O O . ASP A 1 84 ? 12.429 -0.842 -31.736 1.00 86.75 84 ASP A O 1
ATOM 654 N N . SER A 1 85 ? 12.065 1.361 -31.934 1.00 77.62 85 SER A N 1
ATOM 655 C CA . SER A 1 85 ? 11.919 1.418 -33.392 1.00 77.62 85 SER A CA 1
ATOM 656 C C . SER A 1 85 ? 13.127 0.859 -34.158 1.00 77.62 85 SER A C 1
ATOM 658 O O . SER A 1 85 ? 12.982 0.373 -35.277 1.00 77.62 85 SER A O 1
ATOM 660 N N . LEU A 1 86 ? 14.314 0.886 -33.542 1.00 79.25 86 LEU A N 1
ATOM 661 C CA . LEU A 1 86 ? 15.581 0.412 -34.110 1.00 79.25 86 LEU A CA 1
ATOM 662 C C . LEU A 1 86 ? 15.885 -1.069 -33.796 1.00 79.25 86 LEU A C 1
ATOM 664 O O . LEU A 1 86 ? 17.016 -1.516 -33.977 1.00 79.25 86 LEU A O 1
ATOM 668 N N . GLY A 1 87 ? 14.903 -1.833 -33.301 1.00 81.88 87 GLY A N 1
ATOM 669 C CA . GLY A 1 87 ? 15.046 -3.264 -32.994 1.00 81.88 87 GLY A CA 1
ATOM 670 C C . GLY A 1 87 ? 15.695 -3.574 -31.639 1.00 81.88 87 GLY A C 1
ATOM 671 O O . GLY A 1 87 ? 15.864 -4.742 -31.291 1.00 81.88 87 GLY A O 1
ATOM 672 N N . GLY A 1 88 ? 16.049 -2.546 -30.866 1.00 90.38 88 GLY A N 1
ATOM 673 C CA . GLY A 1 88 ? 16.409 -2.676 -29.457 1.00 90.38 88 GLY A CA 1
ATOM 674 C C . GLY A 1 88 ? 15.188 -2.758 -28.545 1.00 90.38 88 GLY A C 1
ATOM 675 O O . GLY A 1 88 ? 14.043 -2.658 -28.984 1.00 90.38 88 GLY A O 1
ATOM 676 N N . TYR A 1 89 ? 15.427 -2.915 -27.249 1.00 93.25 89 TYR A N 1
ATOM 677 C CA . TYR A 1 89 ? 14.376 -2.841 -26.239 1.00 93.25 89 TYR A CA 1
ATOM 678 C C . TYR A 1 89 ? 14.890 -2.216 -24.947 1.00 93.25 89 TYR A C 1
ATOM 680 O O . TYR A 1 89 ? 16.076 -2.264 -24.620 1.00 93.25 89 TYR A O 1
ATOM 688 N N . ARG A 1 90 ? 13.979 -1.604 -24.200 1.00 94.00 90 ARG A N 1
ATOM 689 C CA . ARG A 1 90 ? 14.220 -1.026 -22.882 1.00 94.00 90 ARG A CA 1
ATOM 690 C C . ARG A 1 90 ? 13.484 -1.853 -21.855 1.00 94.00 90 ARG A C 1
ATOM 692 O O . ARG A 1 90 ? 12.369 -2.300 -22.103 1.00 94.00 90 ARG A O 1
ATOM 699 N N . THR A 1 91 ? 14.106 -2.039 -20.707 1.00 95.06 91 THR A N 1
ATOM 700 C CA . THR A 1 91 ? 13.529 -2.751 -19.579 1.00 95.06 91 THR A CA 1
ATOM 701 C C . THR A 1 91 ? 13.302 -1.796 -18.424 1.00 95.06 91 THR A C 1
ATOM 703 O O . THR A 1 91 ? 14.082 -0.860 -18.200 1.00 95.06 91 THR A O 1
ATOM 706 N N . LEU A 1 92 ? 12.232 -2.051 -17.681 1.00 95.94 92 LEU A N 1
ATOM 707 C CA . LEU A 1 92 ? 11.976 -1.445 -16.389 1.00 95.94 92 LEU A CA 1
ATOM 708 C C . LEU A 1 92 ? 11.488 -2.538 -15.434 1.00 95.94 92 LEU A C 1
ATOM 710 O O . LEU A 1 92 ? 10.618 -3.341 -15.755 1.00 95.94 92 LEU A O 1
ATOM 714 N N . GLU A 1 93 ? 12.118 -2.611 -14.276 1.00 95.88 93 GLU A N 1
ATOM 715 C CA . GLU A 1 93 ? 11.894 -3.617 -13.249 1.00 95.88 93 GLU A CA 1
ATOM 716 C C . GLU A 1 93 ? 11.520 -2.885 -11.973 1.00 95.88 93 GLU A C 1
ATOM 718 O O . GLU A 1 93 ? 12.289 -2.030 -11.526 1.00 95.88 93 GLU A O 1
ATOM 723 N N . LEU A 1 94 ? 10.374 -3.215 -11.381 1.00 96.69 94 LEU A N 1
ATOM 724 C CA . LEU A 1 94 ? 9.977 -2.671 -10.087 1.00 96.69 94 LEU A CA 1
ATOM 725 C C . LEU A 1 94 ? 9.803 -3.792 -9.075 1.00 96.69 94 LEU A C 1
ATOM 727 O O . LEU A 1 94 ? 9.307 -4.865 -9.403 1.00 96.69 94 LEU A O 1
ATOM 731 N N . ALA A 1 95 ? 10.192 -3.535 -7.837 1.00 97.12 95 ALA A N 1
ATOM 732 C CA . ALA A 1 95 ? 9.928 -4.419 -6.711 1.00 97.12 95 ALA A CA 1
ATOM 733 C C . ALA A 1 95 ? 10.018 -3.620 -5.411 1.00 97.12 95 ALA A C 1
ATOM 735 O O . ALA A 1 95 ? 10.564 -2.516 -5.398 1.00 97.12 95 ALA A O 1
ATOM 736 N N . TYR A 1 96 ? 9.550 -4.176 -4.298 1.00 96.75 96 TYR A N 1
ATOM 737 C CA . TYR A 1 96 ? 9.779 -3.582 -2.981 1.00 96.75 96 TYR A CA 1
ATOM 738 C C . TYR A 1 96 ? 10.401 -4.571 -2.003 1.00 96.75 96 TYR A C 1
ATOM 740 O O . TYR A 1 96 ? 10.357 -5.782 -2.196 1.00 96.75 96 TYR A O 1
ATOM 748 N N . THR A 1 97 ? 10.981 -4.054 -0.929 1.00 96.38 97 THR A N 1
ATOM 749 C CA . THR A 1 97 ? 11.441 -4.851 0.209 1.00 96.38 97 THR A CA 1
ATOM 750 C C . THR A 1 97 ? 11.011 -4.219 1.527 1.00 96.38 97 THR A C 1
ATOM 752 O O . THR A 1 97 ? 10.569 -3.067 1.564 1.00 96.38 97 THR A O 1
ATOM 755 N N . VAL A 1 98 ? 11.160 -4.983 2.605 1.00 94.44 98 VAL A N 1
ATOM 756 C CA . VAL A 1 98 ? 10.954 -4.520 3.977 1.00 94.44 98 VAL A CA 1
ATOM 757 C C . VAL A 1 98 ? 12.323 -4.243 4.585 1.00 94.44 98 VAL A C 1
ATOM 759 O O . VAL A 1 98 ? 13.196 -5.105 4.612 1.00 94.44 98 VAL A O 1
ATOM 762 N N . THR A 1 99 ? 12.522 -3.016 5.044 1.00 91.56 99 THR A N 1
ATOM 763 C CA . THR A 1 99 ? 13.737 -2.592 5.742 1.00 91.56 99 THR A CA 1
ATOM 764 C C . THR A 1 99 ? 13.794 -3.189 7.147 1.00 91.56 99 THR A C 1
ATOM 766 O O . THR A 1 99 ? 12.774 -3.587 7.710 1.00 91.56 99 THR A O 1
ATOM 769 N N . SER A 1 100 ? 14.974 -3.185 7.770 1.00 88.44 100 SER A N 1
ATOM 770 C CA . SER A 1 100 ? 15.140 -3.645 9.158 1.00 88.44 100 SER A CA 1
ATOM 771 C C . SER A 1 100 ? 14.275 -2.882 10.170 1.00 88.44 100 SER A C 1
ATOM 773 O O . SER A 1 100 ? 13.941 -3.429 11.215 1.00 88.44 100 SER A O 1
ATOM 775 N N . GLY A 1 101 ? 13.885 -1.640 9.861 1.00 85.50 101 GLY A N 1
ATOM 776 C CA . GLY A 1 101 ? 12.978 -0.835 10.683 1.00 85.50 101 GLY A CA 1
ATOM 777 C C . GLY A 1 101 ? 11.487 -1.087 10.429 1.00 85.50 101 GLY A C 1
ATOM 778 O O . GLY A 1 101 ? 10.665 -0.349 10.960 1.00 85.50 101 GLY A O 1
ATOM 779 N N . GLY A 1 102 ? 11.123 -2.059 9.586 1.00 85.06 102 GLY A N 1
ATOM 780 C CA . GLY A 1 102 ? 9.731 -2.352 9.219 1.00 85.06 102 GLY A CA 1
ATOM 781 C C . GLY A 1 102 ? 9.118 -1.396 8.188 1.00 85.06 102 GLY A C 1
ATOM 782 O O . GLY A 1 102 ? 7.979 -1.593 7.773 1.00 85.06 102 GLY A O 1
ATOM 783 N N . ALA A 1 103 ? 9.860 -0.380 7.736 1.00 91.94 103 ALA A N 1
ATOM 784 C CA . ALA A 1 103 ? 9.448 0.481 6.628 1.00 91.94 103 ALA A CA 1
ATOM 785 C C . ALA A 1 103 ? 9.656 -0.225 5.280 1.00 91.94 103 ALA A C 1
ATOM 787 O O . ALA A 1 103 ? 10.489 -1.128 5.172 1.00 91.94 103 ALA A O 1
ATOM 788 N N . TYR A 1 104 ? 8.954 0.211 4.237 1.00 95.12 104 TYR A N 1
ATOM 789 C CA . TYR A 1 104 ? 9.063 -0.383 2.904 1.00 95.12 104 TYR A CA 1
ATOM 790 C C . TYR A 1 104 ? 9.913 0.482 1.966 1.00 95.12 104 TYR A C 1
ATOM 792 O O . TYR A 1 104 ? 9.757 1.703 1.925 1.00 95.12 104 TYR A O 1
ATOM 800 N N . GLN A 1 105 ? 10.775 -0.153 1.171 1.00 95.62 105 GLN A N 1
ATOM 801 C CA . GLN A 1 105 ? 11.580 0.508 0.138 1.00 95.62 105 GLN A CA 1
ATOM 802 C C . GLN A 1 105 ? 11.231 -0.065 -1.234 1.00 95.62 105 GLN A C 1
ATOM 804 O O . GLN A 1 105 ? 11.311 -1.276 -1.432 1.00 95.62 105 GLN A O 1
ATOM 809 N N . ILE A 1 106 ? 10.884 0.800 -2.183 1.00 96.88 106 ILE A N 1
ATOM 810 C CA . ILE A 1 106 ? 10.636 0.446 -3.581 1.00 96.88 106 ILE A CA 1
ATOM 811 C C . ILE A 1 106 ? 11.935 0.626 -4.367 1.00 96.88 106 ILE A C 1
ATOM 813 O O . ILE A 1 106 ? 12.608 1.647 -4.239 1.00 96.88 106 ILE A O 1
ATOM 817 N N . TYR A 1 107 ? 12.282 -0.354 -5.192 1.00 96.25 107 TYR A N 1
ATOM 818 C CA . TYR A 1 107 ? 13.421 -0.336 -6.098 1.00 96.25 107 TYR A CA 1
ATOM 819 C C . TYR A 1 107 ? 12.936 -0.344 -7.534 1.00 96.25 107 TYR A C 1
ATOM 821 O O . TYR A 1 107 ? 12.031 -1.098 -7.891 1.00 96.25 107 TYR A O 1
ATOM 829 N N . VAL A 1 108 ? 13.587 0.474 -8.352 1.00 96.31 108 VAL A N 1
ATOM 830 C CA . VAL A 1 108 ? 13.380 0.516 -9.793 1.00 96.31 108 VAL A CA 1
ATOM 831 C C . VAL A 1 108 ? 14.723 0.336 -10.472 1.00 96.31 108 VAL A C 1
ATOM 833 O O . VAL A 1 108 ? 15.697 1.006 -10.127 1.00 96.31 108 VAL A O 1
ATOM 836 N N . HIS A 1 109 ? 14.784 -0.564 -11.440 1.00 95.25 109 HIS A N 1
ATOM 837 C CA . HIS A 1 109 ? 15.968 -0.815 -12.248 1.00 95.25 109 HIS A CA 1
ATOM 838 C C . HIS A 1 109 ? 15.585 -0.810 -13.723 1.00 95.25 109 HIS A C 1
ATOM 840 O O . HIS A 1 109 ? 14.523 -1.301 -14.083 1.00 95.25 109 HIS A O 1
ATOM 846 N N . GLY A 1 110 ? 16.431 -0.262 -14.588 1.00 94.69 110 GLY A N 1
ATOM 847 C CA . GLY A 1 110 ? 16.121 -0.198 -16.008 1.00 94.69 110 GLY A CA 1
ATOM 848 C C . GLY A 1 110 ? 17.355 -0.155 -16.887 1.00 94.69 110 GLY A C 1
ATOM 849 O O . GLY A 1 110 ? 18.345 0.516 -16.584 1.00 94.69 110 GLY A O 1
ATOM 850 N N . ARG A 1 111 ? 17.283 -0.863 -18.014 1.00 93.62 111 ARG A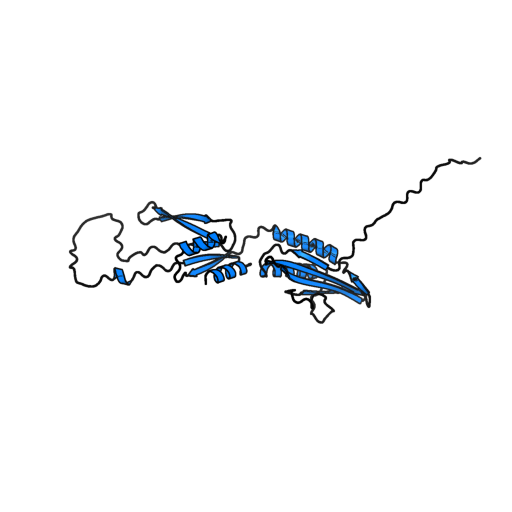 N 1
ATOM 851 C CA . ARG A 1 111 ? 18.365 -0.947 -19.001 1.00 93.62 111 ARG A CA 1
ATOM 852 C C . ARG A 1 111 ? 17.826 -0.666 -20.396 1.00 93.62 111 ARG A C 1
ATOM 854 O O . ARG A 1 111 ? 16.654 -0.897 -20.665 1.00 93.62 111 ARG A O 1
ATOM 861 N N . ALA A 1 112 ? 18.683 -0.198 -21.289 1.00 93.25 112 ALA A N 1
ATOM 862 C CA . ALA A 1 112 ? 18.427 -0.190 -22.722 1.00 93.25 112 ALA A CA 1
ATOM 863 C C . ALA A 1 112 ? 19.378 -1.187 -23.388 1.00 93.25 112 ALA A C 1
ATOM 865 O O . ALA A 1 112 ? 20.575 -1.200 -23.098 1.00 93.25 112 ALA A O 1
ATOM 866 N N . ILE A 1 113 ? 18.833 -2.054 -24.234 1.00 91.50 113 ILE A N 1
ATOM 867 C CA . ILE A 1 113 ? 19.543 -3.161 -24.867 1.00 91.50 113 ILE A CA 1
ATOM 868 C C . ILE A 1 113 ? 19.408 -2.991 -26.376 1.00 91.50 113 ILE A C 1
ATOM 870 O O . ILE A 1 113 ? 18.316 -3.079 -26.931 1.00 91.50 113 ILE A O 1
ATOM 874 N N . ASN A 1 114 ? 20.539 -2.741 -27.032 1.00 90.62 114 ASN A N 1
ATOM 875 C CA . ASN A 1 114 ? 20.642 -2.559 -28.475 1.00 90.62 114 ASN A CA 1
ATOM 876 C C . ASN A 1 114 ? 21.689 -3.546 -29.004 1.00 90.62 114 ASN A C 1
ATOM 878 O O . ASN A 1 114 ? 22.892 -3.278 -28.964 1.00 90.62 114 ASN A O 1
ATOM 882 N N . GLY A 1 115 ? 21.237 -4.726 -29.434 1.00 85.06 115 GLY A N 1
ATOM 883 C CA . GLY A 1 115 ? 22.130 -5.829 -29.793 1.00 85.06 115 GLY A CA 1
ATOM 884 C C . GLY A 1 115 ? 23.026 -6.237 -28.608 1.00 85.06 115 GLY A C 1
ATOM 885 O O . GLY A 1 115 ? 22.495 -6.569 -27.549 1.00 85.06 115 GLY A O 1
ATOM 886 N N . PRO A 1 116 ? 24.368 -6.217 -28.742 1.00 84.81 116 PRO A N 1
ATOM 887 C CA . PRO A 1 116 ? 25.283 -6.576 -27.655 1.00 84.81 116 PRO A CA 1
ATOM 888 C C . PRO A 1 116 ? 25.471 -5.455 -26.619 1.00 84.81 116 PRO A C 1
ATOM 890 O O . PRO A 1 116 ? 26.064 -5.677 -25.563 1.00 84.81 116 PRO A O 1
ATOM 893 N N . THR A 1 117 ? 25.021 -4.235 -26.918 1.00 88.44 117 THR A N 1
ATOM 894 C CA . THR A 1 117 ? 25.271 -3.066 -26.080 1.00 88.44 117 THR A CA 1
ATOM 895 C C . THR A 1 117 ? 24.171 -2.910 -25.042 1.00 88.44 117 THR A C 1
ATOM 897 O O . THR A 1 117 ? 22.991 -2.832 -25.382 1.00 88.44 117 THR A O 1
ATOM 900 N N . ILE A 1 118 ? 24.577 -2.807 -23.774 1.00 89.44 118 ILE A N 1
ATOM 901 C CA . ILE A 1 118 ? 23.677 -2.530 -22.657 1.00 89.44 118 ILE A CA 1
ATOM 902 C C . ILE A 1 118 ? 24.037 -1.179 -22.044 1.00 89.44 118 ILE A C 1
ATOM 904 O O . ILE A 1 118 ? 25.151 -0.990 -21.555 1.00 89.44 118 ILE A O 1
ATOM 908 N N . THR A 1 119 ? 23.085 -0.254 -22.045 1.00 91.06 119 THR A N 1
ATOM 909 C CA . THR A 1 119 ? 23.211 1.081 -21.448 1.00 91.06 119 THR A CA 1
ATOM 910 C C . THR A 1 119 ? 22.130 1.314 -20.393 1.00 91.06 119 THR A C 1
ATOM 912 O O . THR A 1 119 ? 21.238 0.486 -20.187 1.00 91.06 119 THR A O 1
ATOM 915 N N . ALA A 1 120 ? 22.224 2.434 -19.676 1.00 90.19 120 ALA A N 1
ATOM 916 C CA . ALA A 1 120 ? 21.152 2.878 -18.794 1.00 90.19 120 ALA A CA 1
ATOM 917 C C . ALA A 1 120 ? 19.890 3.199 -19.606 1.00 90.19 120 ALA A C 1
ATOM 919 O O . ALA A 1 120 ? 19.976 3.735 -20.713 1.00 90.19 120 ALA A O 1
ATOM 920 N N . ASN A 1 121 ? 18.724 2.888 -19.042 1.00 93.31 121 ASN A N 1
ATOM 921 C CA . ASN A 1 121 ? 17.456 3.256 -19.656 1.00 93.31 121 ASN A CA 1
ATOM 922 C C . ASN A 1 121 ? 17.311 4.797 -19.683 1.00 93.31 121 ASN A C 1
ATOM 924 O O . ASN A 1 121 ? 17.336 5.414 -18.614 1.00 93.31 121 ASN A O 1
ATOM 928 N N . PRO A 1 122 ? 17.155 5.431 -20.863 1.00 92.19 122 PRO A N 1
ATOM 929 C CA . PRO A 1 122 ? 17.044 6.889 -20.969 1.00 92.19 122 PRO A CA 1
ATOM 930 C C . PRO A 1 122 ? 15.799 7.454 -20.267 1.00 92.19 122 PRO A C 1
ATOM 932 O O . PRO A 1 122 ? 15.812 8.607 -19.839 1.00 92.19 122 PRO A O 1
ATOM 935 N N . ASP A 1 123 ? 14.751 6.644 -20.097 1.00 93.69 123 ASP A N 1
ATOM 936 C CA . ASP A 1 123 ? 13.499 7.055 -19.457 1.00 93.69 123 ASP A CA 1
ATOM 937 C C . ASP A 1 123 ? 13.627 7.103 -17.920 1.00 93.69 123 ASP A C 1
ATOM 939 O O . ASP A 1 123 ? 12.796 7.698 -17.235 1.00 93.69 123 ASP A O 1
ATOM 943 N N . LEU A 1 124 ? 14.691 6.521 -17.349 1.00 93.69 124 LEU A N 1
ATOM 944 C CA . LEU A 1 124 ? 14.812 6.308 -15.905 1.00 93.69 124 LEU A CA 1
ATOM 945 C C . LEU A 1 124 ? 14.897 7.614 -15.103 1.00 93.69 124 LEU A C 1
ATOM 947 O O . LEU A 1 124 ? 14.363 7.691 -13.999 1.00 93.69 124 LEU A O 1
ATOM 951 N N . THR A 1 125 ? 15.546 8.648 -15.642 1.00 93.81 125 THR A N 1
ATOM 952 C CA . THR A 1 125 ? 15.692 9.936 -14.946 1.00 93.81 125 THR A CA 1
ATOM 953 C C . THR A 1 125 ? 14.345 10.632 -14.773 1.00 93.81 125 THR A C 1
ATOM 955 O O . THR A 1 125 ? 14.023 11.076 -13.673 1.00 93.81 125 THR A O 1
ATOM 958 N N . SER A 1 126 ? 13.535 10.705 -15.833 1.00 94.25 126 SER A N 1
ATOM 959 C CA . SER A 1 126 ? 12.209 11.326 -15.749 1.00 94.25 126 SER A CA 1
ATOM 960 C C . SER A 1 126 ? 11.237 10.449 -14.959 1.00 94.25 126 SER A C 1
ATOM 962 O O . SER A 1 126 ? 10.472 10.974 -14.148 1.00 94.25 126 SER A O 1
ATOM 964 N N . PHE A 1 127 ? 11.328 9.123 -15.115 1.00 95.75 127 PHE A N 1
ATOM 965 C CA . PHE A 1 127 ? 10.525 8.169 -14.352 1.00 95.75 127 PHE A CA 1
ATOM 966 C C . PHE A 1 127 ? 10.798 8.274 -12.848 1.00 95.75 127 PHE A C 1
ATOM 968 O O . PHE A 1 127 ? 9.864 8.284 -12.045 1.00 95.75 127 PHE A O 1
ATOM 975 N N . LYS A 1 128 ? 12.068 8.444 -12.456 1.00 95.75 128 LYS A N 1
ATOM 976 C CA . LYS A 1 128 ? 12.462 8.721 -11.070 1.00 95.75 128 LYS A CA 1
ATOM 977 C C . LYS A 1 128 ? 11.773 9.974 -10.541 1.00 95.75 128 LYS A C 1
ATOM 979 O O . LYS A 1 128 ? 11.086 9.896 -9.527 1.00 95.75 128 LYS A O 1
ATOM 984 N N . SER A 1 129 ? 11.914 11.105 -11.233 1.00 95.00 129 SER A N 1
ATOM 985 C CA . SER A 1 129 ? 11.326 12.375 -10.789 1.00 95.00 129 SER A CA 1
ATOM 986 C C . SER A 1 129 ? 9.807 12.291 -10.637 1.00 95.00 129 SER A C 1
ATOM 988 O O . SER A 1 129 ? 9.250 12.818 -9.675 1.00 95.00 129 SER A O 1
ATOM 990 N N . ARG A 1 130 ? 9.123 11.592 -11.549 1.00 95.25 130 ARG A N 1
ATOM 991 C CA . ARG A 1 130 ? 7.672 11.396 -11.470 1.00 95.25 130 ARG A CA 1
ATOM 992 C C . ARG A 1 130 ? 7.261 10.442 -10.345 1.00 95.25 130 ARG A C 1
ATOM 994 O O . ARG A 1 130 ? 6.279 10.708 -9.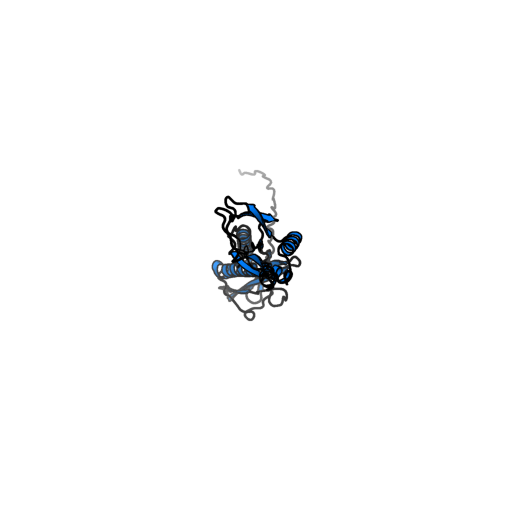649 1.00 95.25 130 ARG A O 1
ATOM 1001 N N . SER A 1 131 ? 8.017 9.371 -10.130 1.00 96.12 131 SER A N 1
ATOM 1002 C CA . SER A 1 131 ? 7.776 8.427 -9.035 1.00 96.12 131 SER A CA 1
ATOM 1003 C C . SER A 1 131 ? 7.972 9.101 -7.671 1.00 96.12 131 SER A C 1
ATOM 1005 O O . SER A 1 131 ? 7.148 8.938 -6.774 1.00 96.12 131 SER A O 1
ATOM 1007 N N . GLU A 1 132 ? 9.012 9.929 -7.525 1.00 95.44 132 GLU A N 1
ATOM 1008 C CA . GLU A 1 132 ? 9.256 10.738 -6.323 1.00 95.44 132 GLU A CA 1
ATOM 1009 C C . GLU A 1 132 ? 8.143 11.767 -6.100 1.00 95.44 132 GLU A C 1
ATOM 1011 O O . GLU A 1 132 ? 7.652 11.913 -4.981 1.00 95.44 132 GLU A O 1
ATOM 1016 N N . TYR A 1 133 ? 7.700 12.452 -7.159 1.00 94.62 133 TYR A N 1
ATOM 1017 C CA . TYR A 1 133 ? 6.555 13.360 -7.087 1.00 94.62 133 TYR A CA 1
ATOM 1018 C C . TYR A 1 133 ? 5.295 12.634 -6.600 1.00 94.62 133 TYR A C 1
ATOM 1020 O O . TYR A 1 133 ? 4.660 13.081 -5.649 1.00 94.62 133 TYR A O 1
ATOM 1028 N N . THR A 1 134 ? 4.978 11.479 -7.184 1.00 94.12 134 THR A N 1
ATOM 1029 C CA . THR A 1 134 ? 3.805 10.672 -6.814 1.00 94.12 134 THR A CA 1
ATOM 1030 C C . THR A 1 134 ? 3.885 10.201 -5.361 1.00 94.12 134 THR A C 1
ATOM 1032 O O . THR A 1 134 ? 2.934 10.381 -4.606 1.00 94.12 134 THR A O 1
ATOM 1035 N N . ALA A 1 135 ? 5.036 9.685 -4.918 1.00 93.94 135 ALA A N 1
ATOM 1036 C CA . ALA A 1 135 ? 5.233 9.275 -3.527 1.00 93.94 135 ALA A CA 1
ATOM 1037 C C . ALA A 1 135 ? 5.072 10.444 -2.538 1.00 93.94 135 ALA A C 1
ATOM 1039 O O . ALA A 1 135 ? 4.496 10.275 -1.463 1.00 93.94 135 ALA A O 1
ATOM 1040 N N . ASN A 1 136 ? 5.543 11.641 -2.902 1.00 92.94 136 ASN A N 1
ATOM 1041 C CA . ASN A 1 136 ? 5.368 12.842 -2.086 1.00 92.94 136 ASN A CA 1
ATOM 1042 C C . ASN A 1 136 ? 3.908 13.311 -2.042 1.00 92.94 136 ASN A C 1
ATOM 1044 O O . ASN A 1 136 ? 3.442 13.741 -0.987 1.00 92.94 136 ASN A O 1
ATOM 1048 N N . GLN A 1 137 ? 3.174 13.200 -3.150 1.00 91.00 137 GLN A N 1
ATOM 1049 C CA . GLN A 1 137 ? 1.743 13.508 -3.181 1.00 91.00 137 GLN A CA 1
ATOM 1050 C C . GLN A 1 137 ? 0.953 12.550 -2.288 1.00 91.00 137 GLN A C 1
ATOM 1052 O O . GLN A 1 137 ? 0.150 12.999 -1.476 1.00 91.00 137 GLN A O 1
ATOM 1057 N N . GLU A 1 138 ? 1.237 11.251 -2.354 1.00 88.31 138 GLU A N 1
ATOM 1058 C CA . GLU A 1 138 ? 0.625 10.238 -1.486 1.00 88.31 138 GLU A CA 1
ATOM 1059 C C . GLU A 1 138 ? 0.953 10.466 -0.002 1.00 88.31 138 GLU A C 1
ATOM 1061 O O . GLU A 1 138 ? 0.081 10.362 0.856 1.00 88.31 138 GLU A O 1
ATOM 1066 N N . LYS A 1 139 ? 2.191 10.870 0.316 1.00 85.75 139 LYS A N 1
ATOM 1067 C CA . LYS A 1 139 ? 2.595 11.234 1.684 1.00 85.75 139 LYS A CA 1
ATOM 1068 C C . LYS A 1 139 ? 1.795 12.413 2.244 1.00 85.75 139 LYS A C 1
ATOM 1070 O O . LYS A 1 139 ? 1.468 12.425 3.427 1.00 85.75 139 LYS A O 1
ATOM 1075 N N . ASN A 1 140 ? 1.527 13.411 1.406 1.00 82.88 140 ASN A N 1
ATOM 1076 C CA . ASN A 1 140 ? 0.816 14.630 1.792 1.00 82.88 140 ASN A CA 1
ATOM 1077 C C . ASN A 1 140 ? -0.706 14.507 1.624 1.00 82.88 140 ASN A C 1
ATOM 1079 O O . ASN A 1 140 ? -1.448 15.423 1.986 1.00 82.88 140 ASN A O 1
ATOM 1083 N N . SER A 1 141 ? -1.185 13.389 1.078 1.00 77.75 141 SER A N 1
ATOM 1084 C CA . SER A 1 141 ? -2.605 13.154 0.870 1.00 77.75 141 SER A CA 1
ATOM 1085 C C . SER A 1 141 ? -3.284 12.916 2.210 1.00 77.75 141 SER A C 1
ATOM 1087 O O . SER A 1 141 ? -3.101 11.893 2.865 1.00 77.75 141 SER A O 1
ATOM 1089 N N . SER A 1 142 ? -4.129 13.865 2.603 1.00 63.81 142 SER A N 1
ATOM 1090 C CA . SER A 1 142 ? -5.052 13.717 3.732 1.00 63.81 142 SER A CA 1
ATOM 1091 C C . SER A 1 142 ? -6.269 12.896 3.300 1.00 63.81 142 SER A C 1
ATOM 1093 O O . SER A 1 142 ? -7.407 13.345 3.417 1.00 63.81 142 SER A O 1
ATOM 1095 N N . ALA A 1 143 ? -6.035 11.720 2.713 1.00 65.62 143 ALA A N 1
ATOM 1096 C CA . ALA A 1 143 ? -7.117 10.827 2.336 1.00 65.62 143 ALA A CA 1
ATOM 1097 C C . ALA A 1 143 ? -7.830 10.365 3.610 1.00 65.62 143 ALA A C 1
ATOM 1099 O O . ALA A 1 143 ? -7.194 9.874 4.547 1.00 65.62 143 ALA A O 1
ATOM 1100 N N . THR A 1 144 ? -9.150 10.544 3.658 1.00 71.06 144 THR A N 1
ATOM 1101 C CA . THR A 1 144 ? -9.960 10.014 4.753 1.00 71.06 144 THR A CA 1
ATOM 1102 C C . THR A 1 144 ? -9.787 8.493 4.779 1.00 71.06 144 THR A C 1
ATOM 1104 O O . THR A 1 144 ? -9.997 7.856 3.744 1.00 71.06 144 THR A O 1
ATOM 1107 N N . PRO A 1 145 ? -9.362 7.899 5.908 1.00 76.38 145 PRO A N 1
ATOM 1108 C CA . PRO A 1 145 ? -9.209 6.453 5.999 1.00 76.38 145 PRO A CA 1
ATOM 1109 C C . PRO A 1 145 ? -10.556 5.768 5.725 1.00 76.38 145 PRO A C 1
ATOM 1111 O O . PRO A 1 145 ? -11.594 6.249 6.180 1.00 76.38 145 PRO A O 1
ATOM 1114 N N . ASP A 1 146 ? -10.543 4.651 4.987 1.00 85.06 146 ASP A N 1
ATOM 1115 C CA . ASP A 1 146 ? -11.734 3.802 4.837 1.00 85.06 146 ASP A CA 1
ATOM 1116 C C . ASP A 1 146 ? -11.899 3.026 6.142 1.00 85.06 146 ASP A C 1
ATOM 1118 O O . ASP A 1 146 ? -11.226 2.018 6.367 1.00 85.06 146 ASP A O 1
ATOM 1122 N N . LEU A 1 147 ? -12.695 3.584 7.051 1.00 87.88 147 LEU A N 1
ATOM 1123 C CA . LEU A 1 147 ? -12.855 3.059 8.397 1.00 87.88 147 LEU A CA 1
ATOM 1124 C C . LEU A 1 147 ? -13.804 1.864 8.400 1.00 87.88 147 LEU A C 1
ATOM 1126 O O . LEU A 1 147 ? -14.930 1.933 7.912 1.00 87.88 147 LEU A O 1
ATOM 1130 N N . ASP A 1 148 ? -13.358 0.797 9.045 1.00 89.31 148 ASP A N 1
ATOM 1131 C CA . ASP A 1 148 ? -14.173 -0.358 9.393 1.00 89.31 148 ASP A CA 1
ATOM 1132 C C . ASP A 1 148 ? -14.013 -0.666 10.886 1.00 89.31 148 ASP A C 1
ATOM 1134 O O . ASP A 1 148 ? -13.131 -0.115 11.556 1.00 89.31 148 ASP A O 1
ATOM 1138 N N . TYR A 1 149 ? -14.877 -1.515 11.438 1.00 91.06 149 TYR A N 1
ATOM 1139 C CA . TYR A 1 149 ? -14.817 -1.867 12.850 1.00 91.06 149 TYR A CA 1
ATOM 1140 C C . TYR A 1 149 ? -15.029 -3.353 13.115 1.00 91.06 149 TYR A C 1
ATOM 1142 O O . TYR A 1 149 ? -15.818 -4.032 12.464 1.00 91.06 149 TYR A O 1
ATOM 1150 N N . GLN A 1 150 ? -14.365 -3.850 14.157 1.00 89.56 150 GLN A N 1
ATOM 1151 C CA . GLN A 1 150 ? -14.579 -5.195 14.676 1.00 89.56 150 GLN A CA 1
ATOM 1152 C C . GLN A 1 150 ? -14.843 -5.159 16.179 1.00 89.56 150 GLN A C 1
ATOM 1154 O O . GLN A 1 150 ? -14.164 -4.465 16.932 1.00 89.56 150 GLN A O 1
ATOM 1159 N N . ILE A 1 151 ? -15.812 -5.955 16.632 1.00 89.31 151 ILE A N 1
ATOM 1160 C CA . ILE A 1 151 ? -16.054 -6.177 18.059 1.00 89.31 151 ILE A CA 1
ATOM 1161 C C . ILE A 1 151 ? -15.196 -7.356 18.528 1.00 89.31 151 ILE A C 1
ATOM 1163 O O . ILE A 1 151 ? -15.372 -8.484 18.065 1.00 89.31 151 ILE A O 1
ATOM 1167 N N . TYR A 1 152 ? -14.294 -7.100 19.472 1.00 87.69 152 TYR A N 1
ATOM 1168 C CA . TYR A 1 152 ? -13.480 -8.105 20.144 1.00 87.69 152 TYR A CA 1
ATOM 1169 C C . TYR A 1 152 ? -14.086 -8.454 21.505 1.00 87.69 152 TYR A C 1
ATOM 1171 O O . TYR A 1 152 ? -14.343 -7.574 22.329 1.00 87.69 152 TYR A O 1
ATOM 1179 N N . ARG A 1 153 ? -14.339 -9.744 21.743 1.00 86.88 153 ARG A N 1
ATOM 1180 C CA . ARG A 1 153 ? -14.871 -10.247 23.017 1.00 86.88 153 ARG A CA 1
ATOM 1181 C C . ARG A 1 153 ? -13.707 -10.655 23.909 1.00 86.88 153 ARG A C 1
ATOM 1183 O O . ARG A 1 153 ? -12.931 -11.531 23.537 1.00 86.88 153 ARG A O 1
ATOM 1190 N N . LEU A 1 154 ? -13.601 -10.038 25.079 1.00 82.31 154 LEU A N 1
ATOM 1191 C CA . LEU A 1 154 ? -12.605 -10.411 26.072 1.00 82.31 154 LEU A CA 1
ATOM 1192 C C . LEU A 1 154 ? -13.131 -11.623 26.847 1.00 82.31 154 LEU A C 1
ATOM 1194 O O . LEU A 1 154 ? -14.234 -11.583 27.385 1.00 82.31 154 LEU A O 1
ATOM 1198 N N . SER A 1 155 ? -12.357 -12.710 26.872 1.00 74.94 155 SER A N 1
ATOM 1199 C CA . SER A 1 155 ? -12.796 -13.962 27.510 1.00 74.94 155 SER A CA 1
ATOM 1200 C C . SER A 1 155 ? -12.717 -13.886 29.039 1.00 74.94 155 SER A C 1
ATOM 1202 O O . SER A 1 155 ? -13.711 -14.118 29.713 1.00 74.94 155 SER A O 1
ATOM 1204 N N . TYR A 1 156 ? -11.552 -13.517 29.582 1.00 71.25 156 TYR A N 1
ATOM 1205 C CA . TYR A 1 156 ? -11.308 -13.430 31.036 1.00 71.25 156 TYR A CA 1
ATOM 1206 C C . TYR A 1 156 ? -10.679 -12.101 31.469 1.00 71.25 156 TYR A C 1
ATOM 1208 O O . TYR A 1 156 ? -10.347 -11.907 32.637 1.00 71.25 156 TYR A O 1
ATOM 1216 N N . LEU A 1 157 ? -10.459 -11.189 30.522 1.00 75.25 157 LEU A N 1
ATOM 1217 C CA . LEU A 1 157 ? -9.714 -9.961 30.753 1.00 75.25 157 LEU A CA 1
ATOM 1218 C C . LEU A 1 157 ? -10.694 -8.795 30.925 1.00 75.25 157 LEU A C 1
ATOM 1220 O O . LEU A 1 157 ? -11.582 -8.592 30.102 1.00 75.25 157 LEU A O 1
ATOM 1224 N N . GLN A 1 158 ? -10.544 -8.029 32.005 1.00 83.19 158 GLN A N 1
ATOM 1225 C CA . GLN A 1 158 ? -11.352 -6.828 32.235 1.00 83.19 158 GLN A CA 1
ATOM 1226 C C . GLN A 1 158 ? -10.981 -5.751 31.211 1.00 83.19 158 GLN A C 1
ATOM 1228 O O . GLN A 1 158 ? -9.794 -5.459 31.053 1.00 83.19 158 GLN A O 1
ATOM 1233 N N . ALA A 1 159 ? -11.970 -5.125 30.559 1.00 84.62 159 ALA A N 1
ATOM 1234 C CA . ALA A 1 159 ? -11.729 -4.119 29.518 1.00 84.62 159 ALA A CA 1
ATOM 1235 C C . ALA A 1 159 ? -10.761 -3.018 29.978 1.00 84.62 159 ALA A C 1
ATOM 1237 O O . ALA A 1 159 ? -9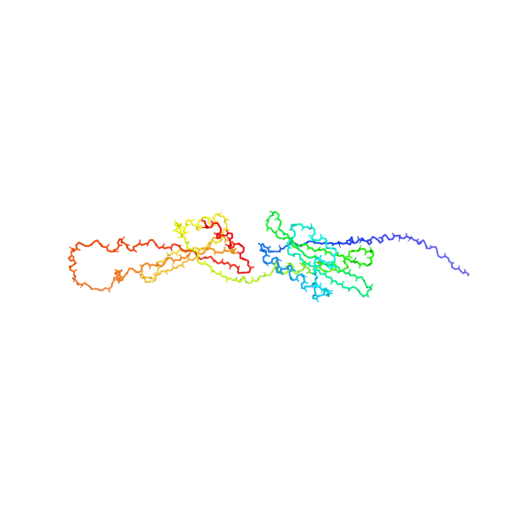.850 -2.660 29.240 1.00 84.62 159 ALA A O 1
ATOM 1238 N N . ASP A 1 160 ? -10.875 -2.568 31.227 1.00 84.56 160 ASP A N 1
ATOM 1239 C CA . ASP A 1 160 ? -10.008 -1.526 31.788 1.00 84.56 160 ASP A CA 1
ATOM 1240 C C . ASP A 1 160 ? -8.540 -1.949 31.887 1.00 84.56 160 ASP A C 1
ATOM 1242 O O . ASP A 1 160 ? -7.640 -1.167 31.582 1.00 84.56 160 ASP A O 1
ATOM 1246 N N . ARG A 1 161 ? -8.278 -3.213 32.244 1.00 87.56 161 ARG A N 1
ATOM 1247 C CA . ARG A 1 161 ? -6.913 -3.757 32.268 1.00 87.56 161 ARG A CA 1
ATOM 1248 C C . ARG A 1 161 ? -6.357 -3.893 30.854 1.00 87.56 161 ARG A C 1
ATOM 1250 O O . ARG A 1 161 ? -5.192 -3.576 30.634 1.00 87.56 161 ARG A O 1
ATOM 1257 N N . ALA A 1 162 ? -7.193 -4.326 29.906 1.00 88.19 162 ALA A N 1
ATOM 1258 C CA . ALA A 1 162 ? -6.818 -4.423 28.496 1.00 88.19 162 ALA A CA 1
ATOM 1259 C C . ALA A 1 162 ? -6.400 -3.049 27.972 1.00 88.19 162 ALA A C 1
ATOM 1261 O O . ALA A 1 162 ? -5.311 -2.884 27.433 1.00 88.19 162 ALA A O 1
ATOM 1262 N N . LEU A 1 163 ? -7.251 -2.044 28.187 1.00 89.88 163 LEU A N 1
ATOM 1263 C CA . LEU A 1 163 ? -7.027 -0.690 27.703 1.00 89.88 163 LEU A CA 1
ATOM 1264 C C . LEU A 1 163 ? -5.812 -0.039 28.351 1.00 89.88 163 LEU A C 1
ATOM 1266 O O . LEU A 1 163 ? -5.046 0.617 27.652 1.00 89.88 163 LEU A O 1
ATOM 1270 N N . ALA A 1 164 ? -5.591 -0.251 29.649 1.00 89.12 164 ALA A N 1
ATOM 1271 C CA . ALA A 1 164 ? -4.396 0.248 30.319 1.00 89.12 164 ALA A CA 1
ATOM 1272 C C . ALA A 1 164 ? -3.111 -0.298 29.673 1.00 89.12 164 ALA A C 1
ATOM 1274 O O . ALA A 1 164 ? -2.192 0.474 29.408 1.00 89.12 164 ALA A O 1
ATOM 1275 N N . LEU A 1 165 ? -3.066 -1.599 29.360 1.00 89.94 165 LEU A N 1
ATOM 1276 C CA . LEU A 1 165 ? -1.925 -2.220 28.677 1.00 89.94 165 LEU A CA 1
ATOM 1277 C C . LEU A 1 165 ? -1.767 -1.720 27.237 1.00 89.94 165 LEU A C 1
ATOM 1279 O O . LEU A 1 165 ? -0.663 -1.420 26.800 1.00 89.94 165 LEU A O 1
ATOM 1283 N N . LEU A 1 166 ? -2.865 -1.585 26.496 1.00 90.88 166 LEU A N 1
ATOM 1284 C CA . LEU A 1 166 ? -2.825 -1.067 25.127 1.00 90.88 166 LEU A CA 1
ATOM 1285 C C . LEU A 1 166 ? -2.341 0.391 25.087 1.00 90.88 166 LEU A C 1
ATOM 1287 O O . LEU A 1 166 ? -1.574 0.773 24.205 1.00 90.88 166 LEU A O 1
ATOM 1291 N N . LYS A 1 167 ? -2.723 1.192 26.083 1.00 90.69 167 LYS A N 1
ATOM 1292 C CA . LYS A 1 167 ? -2.268 2.574 26.246 1.00 90.69 167 LYS A CA 1
ATOM 1293 C C . LYS A 1 167 ? -0.777 2.655 26.570 1.00 90.69 167 LYS A C 1
ATOM 1295 O O . LYS A 1 167 ? -0.091 3.515 26.025 1.00 90.69 167 LYS A O 1
ATOM 1300 N N . THR A 1 168 ? -0.254 1.764 27.419 1.00 89.88 168 THR A N 1
ATOM 1301 C CA . THR A 1 168 ? 1.171 1.783 27.802 1.00 89.88 168 THR A CA 1
ATOM 1302 C C . THR A 1 168 ? 2.095 1.423 26.643 1.00 89.88 168 THR A C 1
ATOM 1304 O O . THR A 1 168 ? 3.194 1.964 26.555 1.00 89.88 168 THR A O 1
ATOM 1307 N N . ILE A 1 169 ? 1.646 0.567 25.724 1.00 89.81 169 ILE A N 1
ATOM 1308 C CA . ILE A 1 169 ? 2.401 0.193 24.517 1.00 89.81 169 ILE A CA 1
ATOM 1309 C C . ILE A 1 169 ? 2.145 1.128 23.320 1.00 89.81 169 ILE A C 1
ATOM 1311 O O . ILE A 1 169 ? 2.714 0.924 22.250 1.00 89.81 169 ILE A O 1
ATOM 1315 N N . GLY A 1 170 ? 1.316 2.164 23.491 1.00 88.19 170 GLY A N 1
ATOM 1316 C CA . GLY A 1 170 ? 1.151 3.245 22.517 1.00 88.19 170 GLY A CA 1
ATOM 1317 C C . GLY A 1 170 ? -0.008 3.103 21.525 1.00 88.19 170 GLY A C 1
ATOM 1318 O O . GLY A 1 170 ? -0.011 3.818 20.521 1.00 88.19 170 GLY A O 1
ATOM 1319 N N . TYR A 1 171 ? -0.991 2.232 21.777 1.00 90.81 171 TYR A N 1
ATOM 1320 C CA . TYR A 1 171 ? -2.251 2.252 21.024 1.00 90.81 171 TYR A CA 1
ATOM 1321 C C . TYR A 1 171 ? -3.153 3.398 21.483 1.00 90.81 171 TYR A C 1
ATOM 1323 O O . TYR A 1 171 ? -3.192 3.773 22.658 1.00 90.81 171 TYR A O 1
ATOM 1331 N N . THR A 1 172 ? -3.933 3.923 20.543 1.00 91.56 172 THR A N 1
ATOM 1332 C CA . THR A 1 172 ? -4.960 4.921 20.821 1.00 91.56 172 THR A CA 1
ATOM 1333 C C . THR A 1 172 ? -6.171 4.229 21.433 1.00 91.56 172 THR A C 1
ATOM 1335 O O . THR A 1 172 ? -6.822 3.416 20.772 1.00 91.56 172 THR A O 1
ATOM 1338 N N . THR A 1 173 ? -6.490 4.549 22.688 1.00 91.44 173 THR A N 1
ATOM 1339 C CA . THR A 1 173 ? -7.689 4.040 23.361 1.00 91.44 173 THR A CA 1
ATOM 1340 C C . THR A 1 173 ? -8.708 5.151 23.585 1.00 91.44 173 THR A C 1
ATOM 1342 O O . THR A 1 173 ? -8.347 6.301 23.850 1.00 91.44 173 THR A O 1
ATOM 1345 N N . VAL A 1 174 ? -9.988 4.803 23.467 1.00 90.44 174 VAL A N 1
ATOM 1346 C CA . VAL A 1 174 ? -11.124 5.671 23.779 1.00 90.44 174 VAL A CA 1
ATOM 1347 C C . VAL A 1 174 ? -11.912 5.040 24.912 1.00 90.44 174 VAL A C 1
ATOM 1349 O O . VAL A 1 174 ? -12.355 3.891 24.834 1.00 90.44 174 VAL A O 1
ATOM 1352 N N . GLU A 1 175 ? -12.083 5.820 25.965 1.00 89.25 175 GLU A N 1
ATOM 1353 C CA . GLU A 1 175 ? -12.790 5.446 27.177 1.00 89.25 175 GLU A CA 1
ATOM 1354 C C . GLU A 1 175 ? -13.913 6.444 27.449 1.00 89.25 175 GLU A C 1
ATOM 1356 O O . GLU A 1 175 ? -13.967 7.536 26.876 1.00 89.25 175 GLU A O 1
ATOM 1361 N N . TYR A 1 176 ? -14.817 6.050 28.340 1.00 85.94 176 TYR A N 1
ATOM 1362 C CA . TYR A 1 176 ? -15.992 6.827 28.698 1.00 85.94 176 TYR A CA 1
ATOM 1363 C C . TYR A 1 176 ? -16.015 7.035 30.206 1.00 85.94 176 TYR A C 1
ATOM 1365 O O . TYR A 1 176 ? -15.860 6.080 30.968 1.00 85.94 176 TYR A O 1
ATOM 1373 N N . SER A 1 177 ? -16.253 8.270 30.636 1.00 82.75 177 SER A N 1
ATOM 1374 C CA . SER A 1 177 ? -16.702 8.556 31.995 1.00 82.75 177 SER A CA 1
ATOM 1375 C C . SER A 1 177 ? -18.208 8.787 31.989 1.00 82.75 177 SER A C 1
ATOM 1377 O O . SER A 1 177 ? -18.756 9.393 31.069 1.00 82.75 177 SER A O 1
ATOM 1379 N N . MET A 1 178 ? -18.872 8.270 33.014 1.00 80.94 178 MET A N 1
ATOM 1380 C CA . MET A 1 178 ? -20.322 8.290 33.153 1.00 80.94 178 MET A CA 1
ATOM 1381 C C . MET A 1 178 ? -20.716 9.319 34.210 1.00 80.94 178 MET A C 1
ATOM 1383 O O . MET A 1 178 ? -20.200 9.284 35.327 1.00 80.94 178 MET A O 1
ATOM 1387 N N . SER A 1 179 ? -21.647 10.205 33.873 1.00 79.31 179 SER A N 1
ATOM 1388 C CA . SER A 1 179 ? -22.296 11.119 34.812 1.00 79.31 179 SER A CA 1
ATOM 1389 C C . SER A 1 179 ? -23.813 10.916 34.809 1.00 79.31 179 SER A C 1
ATOM 1391 O O . SER A 1 179 ? -24.392 10.361 33.869 1.00 79.31 179 SER A O 1
ATOM 1393 N N . ALA A 1 180 ? -24.465 11.305 35.907 1.00 77.44 180 ALA A N 1
ATOM 1394 C CA . ALA A 1 180 ? -25.921 11.267 35.997 1.00 77.44 180 ALA A CA 1
ATOM 1395 C C . ALA A 1 180 ? -26.530 12.279 35.012 1.00 77.44 180 ALA A C 1
ATOM 1397 O O . ALA A 1 180 ? -26.089 13.427 34.960 1.00 77.44 180 ALA A O 1
ATOM 1398 N N . GLY A 1 181 ? -27.505 11.828 34.221 1.00 71.19 181 GLY A N 1
ATOM 1399 C CA . GLY A 1 181 ? -28.321 12.681 33.365 1.00 71.19 181 GLY A CA 1
ATOM 1400 C C . GLY A 1 181 ? -29.474 13.329 34.130 1.00 71.19 181 GLY A C 1
ATOM 1401 O O . GLY A 1 181 ? -29.551 13.256 35.356 1.00 71.19 181 GLY A O 1
ATOM 1402 N N . GLU A 1 182 ? -30.369 13.976 33.390 1.00 71.56 182 GLU A N 1
ATOM 1403 C CA . GLU A 1 182 ? -31.497 14.729 33.952 1.00 71.56 182 GLU A CA 1
ATOM 1404 C C . GLU A 1 182 ? -32.520 13.824 34.656 1.00 71.56 182 GLU A C 1
ATOM 1406 O O . GLU A 1 182 ? -33.091 14.202 35.679 1.00 71.56 182 GLU A O 1
ATOM 1411 N N . THR A 1 183 ? -32.708 12.599 34.159 1.00 71.25 183 THR A N 1
ATOM 1412 C CA . THR A 1 183 ? -33.566 11.592 34.792 1.00 71.25 183 THR A CA 1
ATOM 1413 C C . THR A 1 183 ? -32.746 10.500 35.485 1.00 71.25 183 THR A C 1
ATOM 1415 O O . THR A 1 183 ? -31.581 10.264 35.167 1.00 71.25 183 THR A O 1
ATOM 1418 N N . ALA A 1 184 ? -33.361 9.775 36.429 1.00 64.94 184 ALA A N 1
ATOM 1419 C CA . ALA A 1 184 ? -32.701 8.696 37.179 1.00 64.94 184 ALA A CA 1
ATOM 1420 C C . ALA A 1 184 ? -32.130 7.571 36.286 1.00 64.94 184 ALA A C 1
ATOM 1422 O O . ALA A 1 184 ? -31.190 6.881 36.694 1.00 64.94 184 ALA A O 1
ATOM 1423 N N . ASN A 1 185 ? -32.677 7.419 35.076 1.00 66.75 185 ASN A N 1
ATOM 1424 C CA . ASN A 1 185 ? -32.270 6.417 34.093 1.00 66.75 185 ASN A CA 1
ATOM 1425 C C . ASN A 1 185 ? -31.334 6.977 33.016 1.00 66.75 185 ASN A C 1
ATOM 1427 O O . ASN A 1 185 ? -30.675 6.195 32.332 1.00 66.75 185 ASN A O 1
ATOM 1431 N N . ASP A 1 186 ? -31.228 8.301 32.890 1.00 67.56 186 ASP A N 1
ATOM 1432 C CA . ASP A 1 186 ? -30.344 8.917 31.912 1.00 67.56 186 ASP A CA 1
ATOM 1433 C C . ASP A 1 186 ? -28.914 8.960 32.426 1.00 67.56 186 ASP A C 1
ATOM 1435 O O . ASP A 1 186 ? -28.620 9.299 33.579 1.00 67.56 186 ASP A O 1
ATOM 1439 N N . ARG A 1 187 ? -28.000 8.612 31.527 1.00 77.06 187 ARG A N 1
ATOM 1440 C CA . ARG A 1 187 ? -26.562 8.608 31.760 1.00 77.06 187 ARG A CA 1
ATOM 1441 C C . ARG A 1 187 ? -25.908 9.386 30.635 1.00 77.06 187 ARG A C 1
ATOM 1443 O O . ARG A 1 187 ? -26.152 9.108 29.465 1.00 77.06 187 ARG A O 1
ATOM 1450 N N . ILE A 1 188 ? -25.087 10.363 30.998 1.00 77.50 188 ILE A N 1
ATOM 1451 C CA . ILE A 1 188 ? -24.293 11.133 30.046 1.00 77.50 188 ILE A CA 1
ATOM 1452 C C . ILE A 1 188 ? -22.907 10.497 29.998 1.00 77.50 188 ILE A C 1
ATOM 1454 O O . ILE A 1 188 ? -22.280 10.267 31.034 1.00 77.50 188 ILE A O 1
ATOM 1458 N N . TYR A 1 189 ? -22.437 10.201 28.790 1.00 82.00 189 TYR A N 1
ATOM 1459 C CA . TYR A 1 189 ? -21.128 9.604 28.562 1.00 82.00 189 TYR A CA 1
ATOM 1460 C C . TYR A 1 189 ? -20.207 10.630 27.918 1.00 82.00 189 TYR A C 1
ATOM 1462 O O . TYR A 1 189 ? -20.442 11.057 26.788 1.00 82.00 189 TYR A O 1
ATOM 1470 N N . SER A 1 190 ? -19.146 11.014 28.620 1.00 83.69 190 SER A N 1
ATOM 1471 C CA . SER A 1 190 ? -18.091 11.857 28.061 1.00 83.69 190 SER A CA 1
ATOM 1472 C C . SER A 1 190 ? -16.893 11.003 27.669 1.00 83.69 190 SER A C 1
ATOM 1474 O O . SER A 1 190 ? -16.407 10.193 28.460 1.00 83.69 190 SER A O 1
ATOM 1476 N N . THR A 1 191 ? -16.419 11.184 26.440 1.00 86.00 191 THR A N 1
ATOM 1477 C CA . THR A 1 191 ? -15.277 10.447 25.898 1.00 86.00 191 THR A CA 1
ATOM 1478 C C . THR A 1 191 ? -13.966 11.094 26.301 1.00 86.00 191 THR A C 1
ATOM 1480 O O . THR A 1 191 ? -13.815 12.311 26.188 1.00 86.00 191 THR A O 1
ATOM 1483 N N . PHE A 1 192 ? -12.981 10.277 26.643 1.00 85.06 192 PHE A N 1
ATOM 1484 C CA . PHE A 1 192 ? -11.591 10.704 26.695 1.00 85.06 192 PHE A CA 1
ATOM 1485 C C . PHE A 1 192 ? -10.735 9.746 25.873 1.00 85.06 192 PHE A C 1
ATOM 1487 O O . PHE A 1 192 ? -10.896 8.527 25.926 1.00 85.06 192 PHE A O 1
ATOM 1494 N N . MET A 1 193 ? -9.841 10.322 25.076 1.00 85.81 193 MET A N 1
ATOM 1495 C CA . MET A 1 193 ? -8.916 9.583 24.229 1.00 85.81 193 MET A CA 1
ATOM 1496 C C . MET A 1 193 ? -7.505 9.729 24.781 1.00 85.81 193 MET A C 1
ATOM 1498 O O . MET A 1 193 ? -7.088 10.829 25.145 1.00 85.81 193 MET A O 1
ATOM 1502 N N . SER A 1 194 ? -6.753 8.634 24.805 1.00 79.06 194 SER A N 1
ATOM 1503 C CA . SER A 1 194 ? -5.321 8.689 25.082 1.00 79.06 194 SER A CA 1
ATOM 1504 C C . SER A 1 194 ? -4.501 8.656 23.797 1.00 79.06 194 SER A C 1
ATOM 1506 O O . SER A 1 194 ? -4.712 7.793 22.946 1.00 79.06 194 SER A O 1
ATOM 1508 N N . GLY A 1 195 ? -3.496 9.527 23.716 1.00 72.44 195 GLY A N 1
ATOM 1509 C CA . GLY A 1 195 ? -2.524 9.539 22.624 1.00 72.44 195 GLY A CA 1
ATOM 1510 C C . GLY A 1 195 ? -2.969 10.352 21.409 1.00 72.44 195 GLY A C 1
ATOM 1511 O O . GLY A 1 195 ? -3.924 11.124 21.460 1.00 72.44 195 GLY A O 1
ATOM 1512 N N . GLN A 1 196 ? -2.225 10.210 20.315 1.00 79.06 196 GLN A N 1
ATOM 1513 C CA . GLN A 1 196 ? -2.578 10.803 19.025 1.00 79.06 196 GLN A CA 1
ATOM 1514 C C . GLN A 1 196 ? -3.599 9.915 18.308 1.00 79.06 196 GLN A C 1
ATOM 1516 O O . GLN A 1 196 ? -3.619 8.706 18.528 1.00 79.06 196 GLN A O 1
ATOM 1521 N N . TRP A 1 197 ? -4.434 10.496 17.444 1.00 79.88 197 TRP A N 1
ATOM 1522 C CA . TRP A 1 197 ? -5.389 9.735 16.634 1.00 79.88 197 TRP A CA 1
ATOM 1523 C C . TRP A 1 197 ? -4.642 8.877 15.602 1.00 79.88 197 TRP A C 1
ATOM 1525 O O . TRP A 1 197 ? -4.288 9.353 14.522 1.00 79.88 197 TRP A O 1
ATOM 1535 N N . LYS A 1 198 ? -4.363 7.617 15.951 1.00 85.12 198 LYS A N 1
ATOM 1536 C CA . LYS A 1 198 ? -3.645 6.655 15.113 1.00 85.12 198 LYS A CA 1
ATOM 1537 C C . LYS A 1 198 ? -4.441 5.357 15.040 1.00 85.12 198 LYS A C 1
ATOM 1539 O O . LYS A 1 198 ? -4.789 4.778 16.061 1.00 85.12 198 LYS A O 1
ATOM 1544 N N . LEU A 1 199 ? -4.721 4.901 13.822 1.00 87.56 199 LEU A N 1
ATOM 1545 C CA . LEU A 1 199 ? -5.398 3.625 13.598 1.00 87.56 199 LEU A CA 1
ATOM 1546 C C . LEU A 1 199 ? -4.422 2.454 13.848 1.00 87.56 199 LEU A C 1
ATOM 1548 O O . LEU A 1 199 ? -3.247 2.568 13.483 1.00 87.56 199 LEU A O 1
ATOM 1552 N N . PRO A 1 200 ? -4.885 1.333 14.431 1.00 90.94 200 PRO A N 1
ATOM 1553 C CA . PRO A 1 200 ? -6.253 1.080 14.883 1.00 90.94 200 PRO A CA 1
ATOM 1554 C C . PRO A 1 200 ? -6.561 1.764 16.228 1.00 90.94 200 PRO A C 1
ATOM 1556 O O . PRO A 1 200 ? -5.711 1.827 17.114 1.00 90.94 200 PRO A O 1
ATOM 1559 N N . VAL A 1 201 ? -7.798 2.244 16.382 1.00 91.12 201 VAL A N 1
ATOM 1560 C CA . VAL A 1 201 ? -8.296 2.863 17.621 1.00 91.12 201 VAL A CA 1
ATOM 1561 C C . VAL A 1 201 ? -9.134 1.847 18.389 1.00 91.12 201 VAL A C 1
ATOM 1563 O O . VAL A 1 201 ? -10.050 1.239 17.835 1.00 91.12 201 VAL A O 1
ATOM 1566 N N . VAL A 1 202 ? -8.839 1.676 19.677 1.00 91.00 202 VAL A N 1
ATOM 1567 C CA . VAL A 1 202 ? -9.521 0.717 20.553 1.00 91.00 202 VAL A CA 1
ATOM 1568 C C . VAL A 1 202 ? -10.502 1.446 21.458 1.00 91.00 202 VAL A C 1
ATOM 1570 O O . VAL A 1 202 ? -10.122 2.224 22.325 1.00 91.00 202 VAL A O 1
ATOM 1573 N N . ILE A 1 203 ? -11.784 1.187 21.267 1.00 90.88 203 ILE A N 1
ATOM 1574 C CA . ILE A 1 203 ? -12.894 1.868 21.923 1.00 90.88 203 ILE A CA 1
ATOM 1575 C C . ILE A 1 203 ? -13.514 0.908 22.940 1.00 90.88 203 ILE A C 1
ATOM 1577 O O . ILE A 1 203 ? -13.931 -0.202 22.594 1.00 90.88 203 ILE A O 1
ATOM 1581 N N . LYS A 1 204 ? -13.592 1.325 24.207 1.00 89.19 204 LYS A N 1
ATOM 1582 C CA . LYS A 1 204 ? -14.301 0.567 25.245 1.00 89.19 204 LYS A CA 1
ATOM 1583 C C . LYS A 1 204 ? -15.796 0.580 24.941 1.00 89.19 204 LYS A C 1
ATOM 1585 O O . LYS A 1 204 ? -16.401 1.644 24.935 1.00 89.19 204 LYS A O 1
ATOM 1590 N N . LEU A 1 205 ? -16.420 -0.576 24.723 1.00 84.94 205 LEU A N 1
ATOM 1591 C CA . LEU A 1 205 ? -17.875 -0.599 24.596 1.00 84.94 205 LEU A CA 1
ATOM 1592 C C . LEU A 1 205 ? -18.510 -0.424 25.974 1.00 84.94 205 LEU A C 1
ATOM 1594 O O . LEU A 1 205 ? -18.087 -1.044 26.948 1.00 84.94 205 LEU A O 1
ATOM 1598 N N . ILE A 1 206 ? -19.525 0.433 26.047 1.00 77.44 206 ILE A N 1
ATOM 1599 C CA . ILE A 1 206 ? -20.316 0.605 27.261 1.00 77.44 206 ILE A CA 1
ATOM 1600 C C . ILE A 1 206 ? -21.155 -0.660 27.436 1.00 77.44 206 ILE A C 1
ATOM 1602 O O . ILE A 1 206 ? -21.886 -1.070 26.528 1.00 77.44 206 ILE A O 1
ATOM 1606 N N . ASP A 1 207 ? -21.026 -1.297 28.596 1.00 67.38 207 ASP A N 1
ATOM 1607 C CA . ASP A 1 207 ? -21.847 -2.451 28.930 1.00 67.38 207 ASP A CA 1
ATOM 1608 C C . ASP A 1 207 ? -23.313 -2.033 29.014 1.00 67.38 207 ASP A C 1
ATOM 1610 O O . ASP A 1 207 ? -23.654 -0.992 29.579 1.00 67.38 207 ASP A O 1
ATOM 1614 N N . ALA A 1 208 ? -24.195 -2.863 28.455 1.00 59.06 208 ALA A N 1
ATOM 1615 C CA . ALA A 1 208 ? -25.621 -2.670 28.646 1.00 59.06 208 ALA A CA 1
ATOM 1616 C C . ALA A 1 208 ? -25.910 -2.756 30.148 1.00 59.06 208 ALA A C 1
ATOM 1618 O O . ALA A 1 208 ? -25.546 -3.741 30.800 1.00 59.06 208 ALA A O 1
ATOM 1619 N N . THR A 1 209 ? -26.562 -1.731 30.696 1.00 54.72 209 THR A N 1
ATOM 1620 C CA . THR A 1 209 ? -27.120 -1.820 32.040 1.00 54.72 209 THR A CA 1
ATOM 1621 C C . THR A 1 209 ? -28.073 -3.007 32.039 1.00 54.72 209 THR A C 1
ATOM 1623 O O . THR A 1 209 ? -28.965 -3.112 31.196 1.00 54.72 209 THR A O 1
ATOM 1626 N N . LYS A 1 210 ? -27.845 -3.968 32.938 1.00 52.75 210 LYS A N 1
ATOM 1627 C CA . LYS A 1 210 ? -28.818 -5.031 33.171 1.00 52.75 210 LYS A CA 1
ATOM 1628 C C . LYS A 1 210 ? -30.097 -4.331 33.625 1.00 52.75 210 LYS A C 1
ATOM 1630 O O . LYS A 1 210 ? -30.140 -3.868 34.754 1.00 52.75 210 LYS A O 1
ATOM 1635 N N . SER A 1 211 ? -31.106 -4.225 32.764 1.00 50.84 211 SER A N 1
ATOM 1636 C CA . SER A 1 211 ? -32.462 -3.974 33.232 1.00 50.84 211 SER A CA 1
ATOM 1637 C C . SER A 1 211 ? -32.902 -5.278 33.876 1.00 50.84 211 SER A C 1
ATOM 1639 O O . SER A 1 211 ? -33.251 -6.234 33.173 1.00 50.84 211 SER A O 1
ATOM 1641 N N . SER A 1 212 ? -32.793 -5.383 35.197 1.00 47.16 212 SER A N 1
ATOM 1642 C CA . SER A 1 212 ? -33.458 -6.489 35.872 1.00 47.16 212 SER A CA 1
ATOM 1643 C C . SER A 1 212 ? -34.940 -6.392 35.514 1.00 47.16 212 SER A C 1
ATOM 1645 O O . SER A 1 212 ? -35.521 -5.312 35.597 1.00 47.16 212 SER A O 1
ATOM 1647 N N . LEU A 1 213 ? -35.578 -7.500 35.123 1.00 52.94 213 LEU A N 1
ATOM 1648 C CA . LEU A 1 213 ? -37.030 -7.510 34.877 1.00 52.94 213 LEU A CA 1
ATOM 1649 C C . LEU A 1 213 ? -37.832 -7.080 36.125 1.00 52.94 213 LEU A C 1
ATOM 1651 O O . LEU A 1 213 ? -39.020 -6.794 36.025 1.00 52.94 213 LEU A O 1
ATOM 1655 N N . MET A 1 214 ? -37.171 -7.068 37.288 1.00 55.41 214 MET A N 1
ATOM 1656 C CA . MET A 1 214 ? -37.708 -6.698 38.592 1.00 55.41 214 MET A CA 1
ATOM 1657 C C . MET A 1 214 ? -37.029 -5.449 39.178 1.00 55.41 214 MET A C 1
ATOM 1659 O O . MET A 1 214 ? -37.175 -5.220 40.379 1.00 55.41 214 MET A O 1
ATOM 1663 N N . ASP A 1 215 ? -36.267 -4.667 38.395 1.00 52.09 215 ASP A N 1
ATOM 1664 C CA . ASP A 1 215 ? -35.769 -3.381 38.900 1.00 52.09 215 ASP A CA 1
ATOM 1665 C C . ASP A 1 215 ? -36.980 -2.509 39.252 1.00 52.09 215 ASP A C 1
ATOM 1667 O O . ASP A 1 215 ? -37.846 -2.294 38.394 1.00 52.09 215 ASP A O 1
ATOM 1671 N N . PRO A 1 216 ? -37.101 -2.059 40.517 1.00 52.78 216 PRO A N 1
ATOM 1672 C CA . PRO A 1 216 ? -38.241 -1.266 40.920 1.00 52.78 216 PRO A CA 1
ATOM 1673 C C . PRO A 1 216 ? -38.272 -0.002 40.055 1.00 52.78 216 PRO A C 1
ATOM 1675 O O . PRO A 1 216 ? -37.237 0.656 39.901 1.00 52.78 216 PRO A O 1
ATOM 1678 N N . PRO A 1 217 ? -39.433 0.346 39.469 1.00 46.91 217 PRO A N 1
ATOM 1679 C CA . PRO A 1 217 ? -39.553 1.576 38.709 1.00 46.91 217 PRO A CA 1
ATOM 1680 C C . PRO A 1 217 ? -39.134 2.757 39.597 1.00 46.91 217 PRO A C 1
ATOM 1682 O O . PRO A 1 217 ? -39.388 2.723 40.808 1.00 46.91 217 PRO A O 1
ATOM 1685 N N . PRO A 1 218 ? -38.474 3.782 39.024 1.00 45.78 218 PRO A N 1
ATOM 1686 C CA . PRO A 1 218 ? -37.970 4.918 39.780 1.00 45.78 218 PRO A CA 1
ATOM 1687 C C . PRO A 1 218 ? -39.088 5.494 40.649 1.00 45.78 218 PRO A C 1
ATOM 1689 O O . PRO A 1 218 ? -40.192 5.779 40.185 1.00 45.78 218 PRO A O 1
ATOM 1692 N N . THR A 1 219 ? -38.799 5.565 41.944 1.00 50.38 219 THR A N 1
ATOM 1693 C CA . THR A 1 219 ? -39.741 5.809 43.030 1.00 50.38 219 THR A CA 1
ATOM 1694 C C . THR A 1 219 ? -40.516 7.104 42.811 1.00 50.38 219 THR A C 1
ATOM 1696 O O . THR A 1 219 ? -39.974 8.200 42.932 1.00 50.38 219 THR A O 1
ATOM 1699 N N . GLY A 1 220 ? -41.812 6.964 42.539 1.00 44.16 220 GLY A N 1
ATOM 1700 C CA . GLY A 1 220 ? -42.723 8.084 42.353 1.00 44.16 220 GLY A CA 1
ATOM 1701 C C . GLY A 1 220 ? -44.182 7.642 42.340 1.00 44.16 220 GLY A C 1
ATOM 1702 O O . GLY A 1 220 ? -44.835 7.740 41.309 1.00 44.16 220 GLY A O 1
ATOM 1703 N N . GLY A 1 221 ? -44.698 7.160 43.478 1.00 38.47 221 GLY A N 1
ATOM 1704 C CA . GLY A 1 221 ? -46.148 7.083 43.702 1.00 38.47 221 GLY A CA 1
ATOM 1705 C C . GLY A 1 221 ? -46.670 5.825 44.403 1.00 38.47 221 GLY A C 1
ATOM 1706 O O . GLY A 1 221 ? -46.782 4.772 43.795 1.00 38.47 221 GLY A O 1
ATOM 1707 N N . PHE A 1 222 ? -47.112 6.034 45.647 1.00 32.94 222 PHE A N 1
ATOM 1708 C CA . PHE A 1 222 ? -48.180 5.331 46.377 1.00 32.94 222 PHE A CA 1
ATOM 1709 C C . PHE A 1 222 ? -47.938 3.915 46.938 1.00 32.94 222 PHE A C 1
ATOM 1711 O O . PHE A 1 222 ? -47.731 2.922 46.251 1.00 32.94 222 PHE A O 1
ATOM 1718 N N . GLN A 1 223 ? -48.049 3.862 48.268 1.00 46.44 223 GLN A N 1
ATOM 1719 C CA . GLN A 1 223 ? -48.102 2.687 49.129 1.00 46.44 223 GLN A CA 1
ATOM 1720 C C . GLN A 1 223 ? -49.348 1.834 48.834 1.00 46.44 223 GLN A C 1
ATOM 1722 O O . GLN A 1 223 ? -50.446 2.381 48.842 1.00 46.44 223 GLN A O 1
ATOM 1727 N N . GLN A 1 224 ? -49.208 0.506 48.731 1.00 35.31 224 GLN A N 1
ATOM 1728 C CA . GLN A 1 224 ? -50.056 -0.444 49.472 1.00 35.31 224 GLN A CA 1
ATOM 1729 C C . GLN A 1 224 ? -49.586 -1.900 49.326 1.00 35.31 224 GLN A C 1
ATOM 1731 O O . GLN A 1 224 ? -49.512 -2.453 48.236 1.00 35.31 224 GLN A O 1
ATOM 1736 N N . ALA A 1 225 ? -49.289 -2.487 50.488 1.00 44.88 225 ALA A N 1
ATOM 1737 C CA . ALA A 1 225 ? -49.424 -3.890 50.869 1.00 44.88 225 ALA A CA 1
ATOM 1738 C C . ALA A 1 225 ? -49.282 -4.971 49.781 1.00 44.88 225 ALA A C 1
ATOM 1740 O O . ALA A 1 225 ? -50.225 -5.256 49.052 1.00 44.88 225 ALA A O 1
ATOM 1741 N N . ARG A 1 226 ? -48.192 -5.742 49.862 1.00 36.19 226 ARG A N 1
ATOM 1742 C CA . ARG A 1 226 ? -48.252 -7.208 49.768 1.00 36.19 226 ARG A CA 1
ATOM 1743 C C . ARG A 1 226 ? -47.162 -7.808 50.651 1.00 36.19 226 ARG A C 1
ATOM 1745 O O . ARG A 1 226 ? -45.977 -7.667 50.376 1.00 36.19 226 ARG A O 1
ATOM 1752 N N . GLN A 1 227 ? -47.596 -8.452 51.733 1.00 42.38 227 GLN A N 1
ATOM 1753 C CA . GLN A 1 227 ? -46.800 -9.428 52.468 1.00 42.38 227 GLN A CA 1
ATOM 1754 C C . GLN A 1 227 ? -46.310 -10.479 51.466 1.00 42.38 227 GLN A C 1
ATOM 1756 O O . GLN A 1 227 ? -47.113 -11.247 50.939 1.00 42.38 227 GLN A O 1
ATOM 1761 N N . ALA A 1 228 ? -45.013 -10.486 51.172 1.00 42.53 228 ALA A N 1
ATOM 1762 C CA . ALA A 1 228 ? -44.380 -11.603 50.494 1.00 42.53 228 ALA A CA 1
ATOM 1763 C C . ALA A 1 228 ? -44.068 -12.649 51.564 1.00 42.53 228 ALA A C 1
ATOM 1765 O O . ALA A 1 228 ? -43.175 -12.477 52.390 1.00 42.53 228 ALA A O 1
ATOM 1766 N N . THR A 1 229 ? -44.894 -13.686 51.594 1.00 37.12 229 THR A N 1
ATOM 1767 C CA . THR A 1 229 ? -44.660 -14.914 52.343 1.00 37.12 229 THR A CA 1
ATOM 1768 C C . THR A 1 229 ? -43.308 -15.481 51.912 1.00 37.12 229 THR A C 1
ATOM 1770 O O . THR A 1 229 ? -43.099 -15.738 50.727 1.00 37.12 229 THR A O 1
ATOM 1773 N N . ASP A 1 230 ? -42.393 -15.637 52.868 1.00 46.72 230 ASP A N 1
ATOM 1774 C CA . ASP A 1 230 ? -41.094 -16.282 52.683 1.00 46.72 230 ASP A CA 1
ATOM 1775 C C . ASP A 1 230 ? -41.320 -17.787 52.454 1.00 46.72 230 ASP A C 1
ATOM 1777 O O . ASP A 1 230 ? -41.394 -18.592 53.382 1.00 46.72 230 ASP A O 1
ATOM 1781 N N . LEU A 1 231 ? -41.571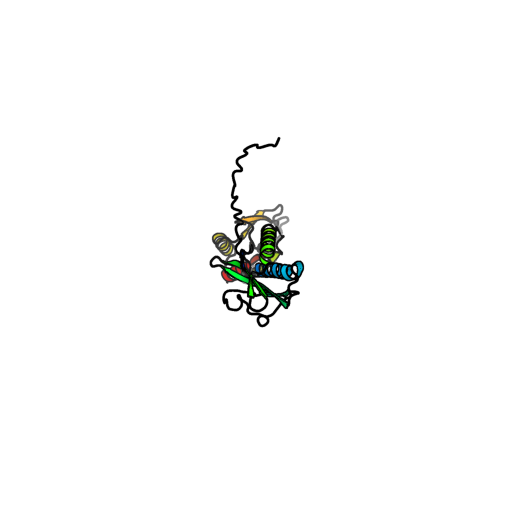 -18.148 51.195 1.00 39.19 231 LEU A N 1
ATOM 1782 C CA . LEU A 1 231 ? -41.579 -19.521 50.707 1.00 39.19 231 LEU A CA 1
ATOM 1783 C C . LEU A 1 231 ? -40.179 -19.808 50.175 1.00 39.19 231 LEU A C 1
ATOM 1785 O O . LEU A 1 231 ? -39.805 -19.319 49.112 1.00 39.19 231 LEU A O 1
ATOM 1789 N N . GLY A 1 232 ? -39.429 -20.598 50.947 1.00 45.28 232 GLY A N 1
ATOM 1790 C CA . GLY A 1 232 ? -38.056 -21.025 50.691 1.00 45.28 232 GLY A CA 1
ATOM 1791 C C . GLY A 1 232 ? -37.814 -21.603 49.296 1.00 45.28 232 GLY A C 1
ATOM 1792 O O . GLY A 1 232 ? -37.792 -22.815 49.097 1.00 45.28 232 GLY A O 1
ATOM 1793 N N . GLY A 1 233 ? -37.551 -20.712 48.348 1.00 49.06 233 GLY A N 1
ATOM 1794 C CA . GLY A 1 233 ? -36.891 -20.975 47.083 1.00 49.06 233 GLY A CA 1
ATOM 1795 C C . GLY A 1 233 ? -35.692 -20.043 46.992 1.00 49.06 233 GLY A C 1
ATOM 1796 O O . GLY A 1 233 ? -35.823 -18.837 47.183 1.00 49.06 233 GLY A O 1
ATOM 1797 N N . THR A 1 234 ? -34.508 -20.592 46.731 1.00 47.19 234 THR A N 1
ATOM 1798 C CA . THR A 1 234 ? -33.307 -19.800 46.449 1.00 47.19 234 THR A CA 1
ATOM 1799 C C . THR A 1 234 ? -33.631 -18.766 45.377 1.00 47.19 234 THR A C 1
ATOM 1801 O O . THR A 1 234 ? -34.027 -19.132 44.269 1.00 47.19 234 THR A O 1
ATOM 1804 N N . PHE A 1 235 ? -33.496 -17.482 45.704 1.00 43.44 235 PHE A N 1
ATOM 1805 C CA . PHE A 1 235 ? -33.792 -16.419 44.761 1.00 43.44 235 PHE A CA 1
ATOM 1806 C C . PHE A 1 235 ? -32.970 -16.600 43.479 1.00 43.44 235 PHE A C 1
ATOM 1808 O O . PHE A 1 235 ? -31.735 -16.600 43.490 1.00 43.44 235 PHE A O 1
ATOM 1815 N N . LEU A 1 236 ? -33.670 -16.666 42.346 1.00 44.41 236 LEU A N 1
ATOM 1816 C CA . LEU A 1 236 ? -33.095 -16.729 40.998 1.00 44.41 236 LEU A CA 1
ATOM 1817 C C . LEU A 1 236 ? -32.224 -15.492 40.652 1.00 44.41 236 LEU A C 1
ATOM 1819 O O . LEU A 1 236 ? -31.658 -15.418 39.564 1.00 44.41 236 LEU A O 1
ATOM 1823 N N . HIS A 1 237 ? -32.091 -14.514 41.559 1.00 47.97 237 HIS A N 1
ATOM 1824 C CA . HIS A 1 237 ? -31.230 -13.337 41.404 1.00 47.97 237 HIS A CA 1
ATOM 1825 C C . HIS A 1 237 ? -29.730 -13.658 41.534 1.00 47.97 237 HIS A C 1
ATOM 1827 O O . HIS A 1 237 ? -28.897 -12.876 41.090 1.00 47.97 237 HIS A O 1
ATOM 1833 N N . GLN A 1 238 ? -29.362 -14.788 42.157 1.00 42.00 238 GLN A N 1
ATOM 1834 C CA . GLN A 1 238 ? -27.957 -15.195 42.333 1.00 42.00 238 GLN A CA 1
ATOM 1835 C C . GLN A 1 238 ? -27.457 -16.152 41.239 1.00 42.00 238 GLN A C 1
ATOM 1837 O O . GLN A 1 238 ? -26.251 -16.318 41.096 1.00 42.00 238 GLN A O 1
ATOM 1842 N N . GLN A 1 239 ? -28.351 -16.751 40.439 1.00 42.75 239 GLN A N 1
ATOM 1843 C CA . GLN A 1 239 ? -27.982 -17.749 39.422 1.00 42.75 239 GLN A CA 1
ATOM 1844 C C . GLN A 1 239 ? -27.921 -17.222 37.980 1.00 42.75 239 GLN A C 1
ATOM 1846 O O . GLN A 1 239 ? -27.318 -17.876 37.135 1.00 42.75 239 GLN A O 1
ATOM 1851 N N . THR A 1 240 ? -28.494 -16.055 37.668 1.00 48.72 240 THR A N 1
ATOM 1852 C CA . THR A 1 240 ? -28.517 -15.519 36.287 1.00 48.72 240 THR A CA 1
ATOM 1853 C C . THR A 1 240 ? -27.568 -14.346 36.051 1.00 48.72 240 THR A C 1
ATOM 1855 O O . THR A 1 240 ? -27.460 -13.852 34.928 1.00 48.72 240 THR A O 1
ATOM 1858 N N . SER A 1 241 ? -26.808 -13.915 37.061 1.00 48.94 241 SER A N 1
ATOM 1859 C CA . SER A 1 241 ? -25.767 -12.910 36.856 1.00 48.94 241 SER A CA 1
ATOM 1860 C C . SER A 1 241 ? -24.484 -13.552 36.326 1.00 48.94 241 SER A C 1
ATOM 1862 O O . SER A 1 241 ? -23.469 -13.584 37.015 1.00 48.94 241 SER A O 1
ATOM 1864 N N . GLY A 1 242 ? -24.499 -14.007 35.071 1.00 51.91 242 GLY A N 1
ATOM 1865 C CA . GLY A 1 242 ? -23.250 -14.058 34.312 1.00 51.91 242 GLY A CA 1
ATOM 1866 C C . GLY A 1 242 ? -22.626 -12.657 34.325 1.00 51.91 242 GLY A C 1
ATOM 1867 O O . GLY A 1 242 ? -23.349 -11.662 34.154 1.00 51.91 242 GLY A O 1
ATOM 1868 N N . GLU A 1 243 ? -21.326 -12.545 34.608 1.00 57.56 243 GLU A N 1
ATOM 1869 C CA . GLU A 1 243 ? -20.614 -11.278 34.412 1.00 57.56 243 GLU A CA 1
ATOM 1870 C C . GLU A 1 243 ? -20.868 -10.793 32.974 1.00 57.56 243 GLU A C 1
ATOM 1872 O O . GLU A 1 243 ? -20.840 -11.610 32.044 1.00 57.56 243 GLU A O 1
ATOM 1877 N N . PRO A 1 244 ? -21.174 -9.498 32.762 1.00 60.34 244 PRO A N 1
ATOM 1878 C CA . PRO A 1 244 ? -21.311 -8.962 31.417 1.00 60.34 244 PRO A CA 1
ATOM 1879 C C . PRO A 1 244 ? -20.044 -9.273 30.618 1.00 60.34 244 PRO A C 1
ATOM 1881 O O . PRO A 1 244 ? -18.943 -8.926 31.047 1.00 60.34 244 PRO A O 1
ATOM 1884 N N . GLN A 1 245 ? -20.195 -9.936 29.466 1.00 66.56 245 GLN A N 1
ATOM 1885 C CA . GLN A 1 245 ? -19.068 -10.170 28.567 1.00 66.56 245 GLN A CA 1
ATOM 1886 C C . GLN A 1 245 ? -18.470 -8.822 28.165 1.00 66.56 245 GLN A C 1
ATOM 1888 O O . GLN A 1 245 ? -19.104 -8.048 27.442 1.00 66.56 245 GLN A O 1
ATOM 1893 N N . GLN A 1 246 ? -17.244 -8.577 28.622 1.00 80.94 246 GLN A N 1
ATOM 1894 C CA . GLN A 1 246 ? -16.489 -7.368 28.328 1.00 80.94 246 GLN A CA 1
ATOM 1895 C C . GLN A 1 246 ? -16.124 -7.353 26.840 1.00 80.94 246 GLN A C 1
ATOM 1897 O O . GLN A 1 246 ? -15.622 -8.339 26.289 1.00 80.94 246 GLN A O 1
ATOM 1902 N N . ARG A 1 247 ? -16.408 -6.243 26.155 1.00 86.88 247 ARG A N 1
ATOM 1903 C CA . ARG A 1 247 ? -16.202 -6.111 24.707 1.00 86.88 247 ARG A CA 1
ATOM 1904 C C . ARG A 1 247 ? -15.460 -4.828 24.377 1.00 86.88 247 ARG A C 1
ATOM 1906 O O . ARG A 1 247 ? -15.712 -3.783 24.968 1.00 86.88 247 ARG A O 1
ATOM 1913 N N . LEU A 1 248 ? -14.588 -4.912 23.384 1.00 89.44 248 LEU A N 1
ATOM 1914 C CA . LEU A 1 248 ? -13.901 -3.771 22.791 1.00 89.44 248 LEU A CA 1
ATOM 1915 C C . LEU A 1 248 ? -14.362 -3.619 21.346 1.00 89.44 248 LEU A C 1
ATOM 1917 O O . LEU A 1 248 ? -14.587 -4.613 20.660 1.00 89.44 248 LEU A O 1
ATOM 1921 N N . MET A 1 249 ? -14.490 -2.389 20.875 1.00 90.25 249 MET A N 1
ATOM 1922 C CA . MET A 1 249 ? -14.645 -2.085 19.459 1.00 90.25 249 MET A CA 1
ATOM 1923 C C . MET A 1 249 ? -13.305 -1.587 18.937 1.00 90.25 249 MET A C 1
ATOM 1925 O O . MET A 1 249 ? -12.733 -0.650 19.477 1.00 90.25 249 MET A O 1
ATOM 1929 N N . ILE A 1 250 ? -12.790 -2.220 17.896 1.00 92.06 250 ILE A N 1
ATOM 1930 C CA . ILE A 1 250 ? -11.532 -1.849 17.260 1.00 92.06 250 ILE A CA 1
ATOM 1931 C C . ILE A 1 250 ? -11.892 -1.220 15.921 1.00 92.06 250 ILE A C 1
ATOM 1933 O O . ILE A 1 250 ? -12.397 -1.917 15.045 1.00 92.06 250 ILE A O 1
ATOM 1937 N N . ALA A 1 251 ? -11.662 0.083 15.778 1.00 90.94 251 ALA A N 1
ATOM 1938 C CA . ALA A 1 251 ? -11.782 0.787 14.507 1.00 90.94 251 ALA A CA 1
ATOM 1939 C C . ALA A 1 251 ? -10.437 0.738 13.774 1.00 90.94 251 ALA A C 1
ATOM 1941 O O . ALA A 1 251 ? -9.397 1.045 14.359 1.00 90.94 251 ALA A O 1
ATOM 1942 N N . TYR A 1 252 ? -10.442 0.3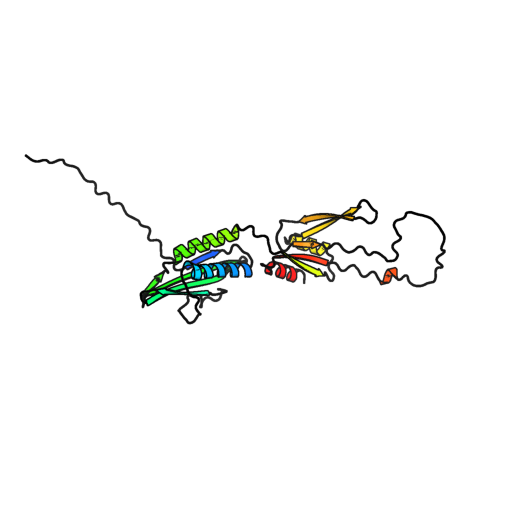53 12.503 1.00 90.81 252 TYR A N 1
ATOM 1943 C CA . TYR A 1 252 ? -9.232 0.167 11.708 1.00 90.81 252 TYR A CA 1
ATOM 1944 C C . TYR A 1 252 ? -9.422 0.657 10.275 1.00 90.81 252 TYR A C 1
ATOM 1946 O O . TYR A 1 252 ? -10.532 0.943 9.833 1.00 90.81 252 TYR A O 1
ATOM 1954 N N . ASP A 1 253 ? -8.312 0.777 9.553 1.00 89.62 253 ASP A N 1
ATOM 1955 C CA . ASP A 1 253 ? -8.313 1.164 8.149 1.00 89.62 253 ASP A CA 1
ATOM 1956 C C . ASP A 1 253 ? -8.431 -0.078 7.262 1.00 89.62 253 ASP A C 1
ATOM 1958 O O . ASP A 1 253 ? -7.534 -0.923 7.247 1.00 89.62 253 ASP A O 1
ATOM 1962 N N . ARG A 1 254 ? -9.509 -0.201 6.486 1.00 86.44 254 ARG A N 1
ATOM 1963 C CA . ARG A 1 254 ? -9.718 -1.347 5.591 1.00 86.44 254 ARG A CA 1
ATOM 1964 C C . ARG A 1 254 ? -8.636 -1.445 4.513 1.00 86.44 254 ARG A C 1
ATOM 1966 O O . ARG A 1 254 ? -8.327 -2.537 4.039 1.00 86.44 254 ARG A O 1
ATOM 1973 N N . ASN A 1 255 ? -8.022 -0.321 4.142 1.00 85.31 255 ASN A N 1
ATOM 1974 C CA . ASN A 1 255 ? -6.936 -0.291 3.166 1.00 85.31 255 ASN A CA 1
ATOM 1975 C C . ASN A 1 255 ? -5.563 -0.628 3.770 1.00 85.31 255 ASN A C 1
ATOM 1977 O O . ASN A 1 255 ? -4.595 -0.717 3.016 1.00 85.31 255 ASN A O 1
ATOM 1981 N N . ALA A 1 256 ? -5.462 -0.771 5.093 1.00 85.44 256 ALA A N 1
ATOM 1982 C CA . ALA A 1 256 ? -4.253 -1.172 5.809 1.00 85.44 256 ALA A CA 1
ATOM 1983 C C . ALA A 1 256 ? -4.625 -2.087 6.997 1.00 85.44 256 ALA A C 1
ATOM 1985 O O . ALA A 1 256 ? -4.663 -1.626 8.140 1.00 85.44 256 ALA A O 1
ATOM 1986 N N . PRO A 1 257 ? -4.940 -3.372 6.741 1.00 85.81 257 PRO A N 1
ATOM 1987 C CA . PRO A 1 257 ? -5.390 -4.308 7.773 1.00 85.81 257 PRO A CA 1
ATOM 1988 C C . PRO A 1 257 ? -4.260 -4.841 8.671 1.00 85.81 257 PRO A C 1
ATOM 1990 O O . PRO A 1 257 ? -4.538 -5.456 9.698 1.00 85.81 257 PRO A O 1
ATOM 1993 N N . GLU A 1 258 ? -2.990 -4.634 8.316 1.00 88.06 258 GLU A N 1
ATOM 1994 C CA . GLU A 1 258 ? -1.850 -5.227 9.030 1.00 88.06 258 GLU A CA 1
ATOM 1995 C C . GLU A 1 258 ? -1.754 -4.753 10.497 1.00 88.06 258 GLU A C 1
ATOM 1997 O O . GLU A 1 258 ? -1.717 -5.604 11.388 1.00 88.06 258 GLU A O 1
ATOM 2002 N N . PRO A 1 259 ? -1.853 -3.440 10.809 1.00 88.25 259 PRO A N 1
ATOM 2003 C CA . PRO A 1 259 ? -1.835 -2.961 12.195 1.00 88.25 259 PRO A CA 1
ATOM 2004 C C . PRO A 1 259 ? -2.956 -3.539 13.074 1.00 88.25 259 PRO A C 1
ATOM 2006 O O . PRO A 1 259 ? -2.802 -3.686 14.285 1.00 88.25 259 PRO A O 1
ATOM 2009 N N . MET A 1 260 ? -4.105 -3.860 12.477 1.00 89.69 260 MET A N 1
ATOM 2010 C CA . MET A 1 260 ? -5.213 -4.511 13.175 1.00 89.69 260 MET A CA 1
ATOM 2011 C C . MET A 1 260 ? -4.881 -5.973 13.492 1.00 89.69 260 MET A C 1
ATOM 2013 O O . MET A 1 260 ? -5.180 -6.438 14.590 1.00 89.69 260 MET A O 1
ATOM 2017 N N . GLN A 1 261 ? -4.267 -6.701 12.558 1.00 88.62 261 GLN A N 1
ATOM 2018 C CA . GLN A 1 261 ? -3.846 -8.084 12.789 1.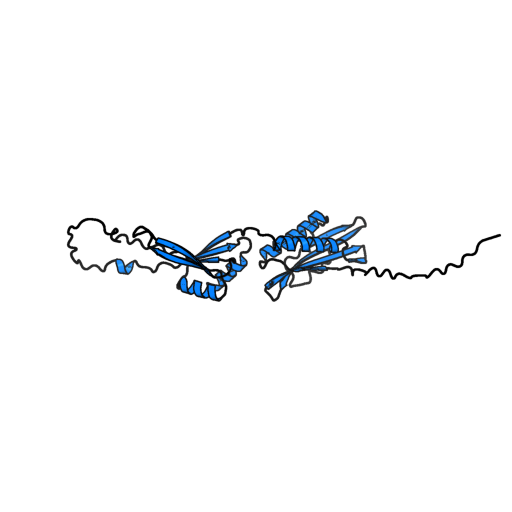00 88.62 261 GLN A CA 1
ATOM 2019 C C . GLN A 1 261 ? -2.799 -8.174 13.900 1.00 88.62 261 GLN A C 1
ATOM 2021 O O . GLN A 1 261 ? -2.909 -9.050 14.756 1.00 88.62 261 GLN A O 1
ATOM 2026 N N . ASP A 1 262 ? -1.850 -7.239 13.941 1.00 88.94 262 ASP A N 1
ATOM 2027 C CA . ASP A 1 262 ? -0.857 -7.151 15.015 1.00 88.94 262 ASP A CA 1
ATOM 2028 C C . ASP A 1 262 ? -1.521 -6.937 16.381 1.00 88.94 262 ASP A C 1
ATOM 2030 O O . ASP A 1 262 ? -1.213 -7.640 17.347 1.00 88.94 262 ASP A O 1
ATOM 2034 N N . LEU A 1 263 ? -2.500 -6.028 16.453 1.00 90.12 263 LEU A N 1
ATOM 2035 C CA . LEU A 1 263 ? -3.292 -5.807 17.662 1.00 90.12 263 LEU A CA 1
ATOM 2036 C C . LEU A 1 263 ? -4.074 -7.063 18.077 1.00 90.12 263 LEU A C 1
ATOM 2038 O O . LEU A 1 263 ? -4.101 -7.412 19.255 1.00 90.12 263 LEU A O 1
ATOM 2042 N N . LEU A 1 264 ? -4.707 -7.762 17.134 1.00 89.38 264 LEU A N 1
ATOM 2043 C CA . LEU A 1 264 ? -5.442 -8.991 17.438 1.00 89.38 264 LEU A CA 1
ATOM 2044 C C . LEU A 1 264 ? -4.518 -10.117 17.910 1.00 89.38 264 LEU A C 1
ATOM 2046 O O . LEU A 1 264 ? -4.904 -10.875 18.794 1.00 89.38 264 LEU A O 1
ATOM 2050 N N . ASN A 1 265 ? -3.312 -10.221 17.353 1.00 88.38 265 ASN A N 1
ATOM 2051 C CA . ASN A 1 265 ? -2.312 -11.189 17.798 1.00 88.38 265 ASN A CA 1
ATOM 2052 C C . ASN A 1 265 ? -1.810 -10.885 19.213 1.00 88.38 265 ASN A C 1
ATOM 2054 O O . ASN A 1 265 ? -1.535 -11.817 19.958 1.00 88.38 265 ASN A O 1
ATOM 2058 N N . LEU A 1 266 ? -1.736 -9.609 19.596 1.00 87.50 266 LEU A N 1
ATOM 2059 C CA . LEU A 1 266 ? -1.397 -9.202 20.959 1.00 87.50 266 LEU A CA 1
ATOM 2060 C C . LEU A 1 266 ? -2.506 -9.531 21.974 1.00 87.50 266 LEU A C 1
ATOM 2062 O O . LEU A 1 266 ? -2.222 -9.780 23.141 1.00 87.50 266 LEU A O 1
ATOM 2066 N N . LEU A 1 267 ? -3.770 -9.480 21.547 1.00 83.75 267 LEU A N 1
ATOM 2067 C CA . LEU A 1 267 ? -4.936 -9.704 22.410 1.00 83.75 267 LEU A CA 1
ATOM 2068 C C . LEU A 1 267 ? -5.334 -11.181 22.566 1.00 83.75 267 LEU A C 1
ATOM 2070 O O . LEU A 1 267 ? -6.284 -11.462 23.308 1.00 83.75 267 LEU A O 1
ATOM 2074 N N . ARG A 1 268 ? -4.674 -12.090 21.844 1.00 77.38 268 ARG A N 1
ATOM 2075 C CA . ARG A 1 268 ? -4.847 -13.545 21.950 1.00 77.38 268 ARG A CA 1
ATOM 2076 C C . ARG A 1 268 ? -4.048 -14.108 23.117 1.00 77.38 268 ARG A C 1
ATOM 2078 O O . ARG A 1 268 ? -4.619 -14.983 23.802 1.00 77.38 268 ARG A O 1
#

Secondary structure (DSSP, 8-state):
------------------------SEEEEE-S-S-HHHHHHHHHHHHHHHHHHH--EEE-TTSS--TTTT-TT-EEEEEEEEE-TTS-EEEEEEEEEE-TTS-EEEEEEEEEEETTEEEE-TTHHHHHHHHHHHHHHHHH--PPP-EEEEEEEPSS--HHHHHHHHHHTT-EEEEEEEEE-SSTT-EEEEEEEESS--SSEEEEPPPPP---TTPPPPS-S--------------TTTTS-PPP--EEEEEEETT--HHHHHHHHHT-